Protein AF-A0A1V5THH9-F1 (afdb_monomer)

Solvent-accessible surface area (backbone atoms only — not comparable to full-atom values): 13403 Å² total; per-residue (Å²): 140,76,68,64,67,60,57,58,56,58,60,64,71,72,70,73,76,64,81,75,71,76,66,79,72,77,60,65,69,78,85,63,91,75,69,66,76,71,70,52,74,81,50,83,59,99,52,67,41,84,41,73,49,80,45,46,73,56,72,86,56,49,74,47,75,45,62,95,91,46,56,23,27,35,37,41,50,44,78,86,58,65,72,35,53,36,36,41,37,40,39,36,40,67,79,83,48,79,42,38,35,34,35,41,59,68,68,56,98,51,28,38,71,41,73,76,37,51,60,91,48,56,62,49,76,49,42,29,34,38,70,64,60,100,83,67,81,70,96,66,58,69,66,38,76,20,49,55,48,65,60,50,74,48,62,77,51,50,26,29,42,37,32,48,60,73,80,67,64,88,42,50,47,38,37,35,37,44,37,30,35,92,86,52,71,47,40,35,42,36,43,37,67,76,56,62,55,47,72,44,80,79,52,10,61,64,51,78,46,77,46,36,29,41,42,66,53,81,84,55,66,75,72,78,74,117

Sequence (226 aa):
MKNLLLVLSVLFLFGLTSCSDVMDNSLPTSPVLEKNGMDDIYNPTSFPYPYLFNFNKIEDFKFLKLNIDVNATEFHLPSISQKYLHYYVVVNYINDKPASLYFVDKVDNGSFIIHGLNSSEVGDVNIYGCASRNDIASPFTNNTIMNEISSVWKSDEENLIVEYTGTRPSSLKYVFAEIETKGNSQFVFLQKPIAQSFSIPGYGKGAVGLKLFGFHTLYDIVDAAK

Structure (mmCIF, N/CA/C/O backbone):
data_AF-A0A1V5THH9-F1
#
_entry.id   AF-A0A1V5THH9-F1
#
loop_
_atom_site.group_PDB
_atom_site.id
_atom_site.type_symbol
_atom_site.label_atom_id
_atom_site.label_alt_id
_atom_site.label_comp_id
_atom_site.label_asym_id
_atom_site.label_entity_id
_atom_site.label_seq_id
_atom_site.pdbx_PDB_ins_code
_atom_site.Cartn_x
_atom_site.Cartn_y
_atom_site.Cartn_z
_atom_site.occupancy
_atom_site.B_iso_or_equiv
_atom_site.auth_seq_id
_atom_site.auth_comp_id
_atom_site.auth_asym_id
_atom_site.auth_atom_id
_atom_site.pdbx_PDB_model_num
ATOM 1 N N . MET A 1 1 ? -32.995 57.012 -17.306 1.00 53.19 1 MET A N 1
ATOM 2 C CA . MET A 1 1 ? -32.442 55.710 -16.861 1.00 53.19 1 MET A CA 1
ATOM 3 C C . MET A 1 1 ? -32.893 54.562 -17.781 1.00 53.19 1 MET A C 1
ATOM 5 O O . MET A 1 1 ? -33.468 53.595 -17.311 1.00 53.19 1 MET A O 1
ATOM 9 N N . LYS A 1 2 ? -32.664 54.654 -19.102 1.00 47.41 2 LYS A N 1
ATOM 10 C CA . LYS A 1 2 ? -32.964 53.565 -20.062 1.00 47.41 2 LYS A CA 1
ATOM 11 C C . LYS A 1 2 ? -31.720 53.015 -20.772 1.00 47.41 2 LYS A C 1
ATOM 13 O O . LYS A 1 2 ? -31.761 51.911 -21.287 1.00 47.41 2 LYS A O 1
ATOM 18 N N . ASN A 1 3 ? -30.594 53.729 -20.695 1.00 50.59 3 ASN A N 1
ATOM 19 C CA . ASN A 1 3 ? -29.366 53.364 -21.406 1.00 50.59 3 ASN A CA 1
ATOM 20 C C . ASN A 1 3 ? -28.314 52.685 -20.512 1.00 50.59 3 ASN A C 1
ATOM 22 O O . ASN A 1 3 ? -27.277 52.276 -21.011 1.00 50.59 3 ASN A O 1
ATOM 26 N N . LEU A 1 4 ? -28.572 52.527 -19.205 1.00 51.62 4 LEU A N 1
ATOM 27 C CA . LEU A 1 4 ? -27.632 51.865 -18.288 1.00 51.62 4 LEU A CA 1
ATOM 28 C C . LEU A 1 4 ? -27.706 50.327 -18.393 1.00 51.62 4 LEU A C 1
ATOM 30 O O . LEU A 1 4 ? -26.692 49.648 -18.293 1.00 51.62 4 LEU A O 1
ATOM 34 N N . LEU A 1 5 ? -28.895 49.780 -18.677 1.00 52.06 5 LEU A N 1
ATOM 35 C CA . LEU A 1 5 ? -29.118 48.335 -18.853 1.00 52.06 5 LEU A CA 1
ATOM 36 C C . LEU A 1 5 ? -28.493 47.776 -20.144 1.00 52.06 5 LEU A C 1
ATOM 38 O O . LEU A 1 5 ? -28.164 46.593 -20.215 1.00 52.06 5 LEU A O 1
ATOM 42 N N . LEU A 1 6 ? -28.284 48.628 -21.150 1.00 53.50 6 LEU A N 1
ATOM 43 C CA . LEU A 1 6 ? -27.698 48.233 -22.434 1.00 53.50 6 LEU A CA 1
ATOM 44 C C . LEU A 1 6 ? -26.163 48.149 -22.363 1.00 53.50 6 LEU A C 1
ATOM 46 O O . LEU A 1 6 ? -25.553 47.314 -23.019 1.00 53.50 6 LEU A O 1
ATOM 50 N N . VAL A 1 7 ? -25.530 48.943 -21.494 1.00 54.31 7 VAL A N 1
ATOM 51 C CA . VAL A 1 7 ? -24.075 48.874 -21.271 1.00 54.31 7 VAL A CA 1
ATOM 52 C C . VAL A 1 7 ? -23.698 47.649 -20.428 1.00 54.31 7 VAL A C 1
ATOM 54 O O . VAL A 1 7 ? -22.672 47.025 -20.685 1.00 54.31 7 VAL A O 1
ATOM 57 N N . LEU A 1 8 ? -24.556 47.228 -19.488 1.00 49.03 8 LEU A N 1
ATOM 58 C CA . LEU A 1 8 ? -24.309 46.018 -18.691 1.00 49.03 8 LEU A CA 1
ATOM 59 C C . LEU A 1 8 ? -24.456 44.715 -19.499 1.00 49.03 8 LEU A C 1
ATOM 61 O O . LEU A 1 8 ? -23.807 43.722 -19.183 1.00 49.03 8 LEU A O 1
ATOM 65 N N . SER A 1 9 ? -25.286 44.713 -20.548 1.00 51.84 9 SER A N 1
ATOM 66 C CA . SER A 1 9 ? -25.518 43.528 -21.387 1.00 51.84 9 SER A CA 1
ATOM 67 C C . SER A 1 9 ? -24.396 43.282 -22.398 1.00 51.84 9 SER A C 1
ATOM 69 O O . SER A 1 9 ? -24.119 42.129 -22.710 1.00 51.84 9 SER A O 1
ATOM 71 N N . VAL A 1 10 ? -23.679 44.321 -22.840 1.00 51.72 10 VAL A N 1
ATOM 72 C CA . VAL A 1 10 ? -22.503 44.152 -23.717 1.00 51.72 10 VAL A CA 1
ATOM 73 C C . VAL A 1 10 ? -21.270 43.685 -22.930 1.00 51.72 10 VAL A C 1
ATOM 75 O O . VAL A 1 10 ? -20.479 42.901 -23.448 1.00 51.72 10 VAL A O 1
ATOM 78 N N . LEU A 1 11 ? -21.134 44.062 -21.652 1.00 45.28 11 LEU A N 1
ATOM 79 C CA . LEU A 1 11 ? -20.042 43.584 -20.789 1.00 45.28 11 LEU A CA 1
ATOM 80 C C . LEU A 1 11 ? -20.181 42.110 -20.368 1.00 45.28 11 LEU A C 1
ATOM 82 O O . LEU A 1 11 ? -19.176 41.474 -20.063 1.00 45.28 11 LEU A O 1
ATOM 86 N N . PHE A 1 12 ? -21.389 41.540 -20.416 1.00 47.09 12 PHE A N 1
ATOM 87 C CA . PHE A 1 12 ? -21.611 40.113 -20.144 1.00 47.09 12 PHE A CA 1
ATOM 88 C C . PHE A 1 12 ? -21.286 39.197 -21.336 1.00 47.09 12 PHE A C 1
ATOM 90 O O . PHE A 1 12 ? -21.118 37.994 -21.153 1.00 47.09 12 PHE A O 1
ATOM 97 N N . LEU A 1 13 ? -21.156 39.748 -22.549 1.00 45.94 13 LEU A N 1
ATOM 98 C CA . LEU A 1 13 ? -20.901 38.976 -23.773 1.00 45.94 13 LEU A CA 1
ATOM 99 C C . LEU A 1 13 ? -19.410 38.780 -24.098 1.00 45.94 13 LEU A C 1
ATOM 101 O O . LEU A 1 13 ? -19.091 37.976 -24.968 1.00 45.94 13 LEU A O 1
ATOM 105 N N . PHE A 1 14 ? -18.499 39.432 -23.368 1.00 47.41 14 PHE A N 1
ATOM 106 C CA . PHE A 1 14 ? -17.044 39.279 -23.543 1.00 47.41 14 PHE A CA 1
ATOM 107 C C . PHE A 1 14 ? -16.334 38.588 -22.364 1.00 47.41 14 PHE A C 1
ATOM 109 O O . PHE A 1 14 ? -15.112 38.489 -22.357 1.00 47.41 14 PHE A O 1
ATOM 116 N N . GLY A 1 15 ? -17.079 38.071 -21.379 1.00 42.19 15 GLY A N 1
ATOM 117 C CA . GLY A 1 15 ? -16.522 37.340 -20.230 1.00 42.19 15 GLY A CA 1
ATOM 118 C C . GLY A 1 15 ? -16.436 35.817 -20.394 1.00 42.19 15 GLY A C 1
ATOM 119 O O . GLY A 1 15 ? -15.962 35.144 -19.486 1.00 42.19 15 GLY A O 1
ATOM 120 N N . LEU A 1 16 ? -16.904 35.257 -21.517 1.00 44.94 16 LEU A N 1
ATOM 121 C CA . LEU A 1 16 ? -16.970 33.804 -21.745 1.00 44.94 16 LEU A CA 1
ATOM 122 C C . LEU A 1 16 ? -16.067 33.310 -22.882 1.00 44.94 16 LEU A C 1
ATOM 124 O O . LEU A 1 16 ? -16.274 32.219 -23.401 1.00 44.94 16 LEU A O 1
ATOM 128 N N . THR A 1 17 ? -15.005 34.041 -23.219 1.00 44.12 17 THR A N 1
ATOM 129 C CA . THR A 1 17 ? -13.803 33.379 -23.742 1.00 44.12 17 THR A CA 1
ATOM 130 C C . THR A 1 17 ? -12.988 32.912 -22.542 1.00 44.12 17 THR A C 1
ATOM 132 O O . THR A 1 17 ? -11.912 33.430 -22.249 1.00 44.12 17 THR A O 1
ATOM 135 N N . SER A 1 18 ? -13.531 31.935 -21.808 1.00 32.62 18 SER A N 1
ATOM 136 C CA . SER A 1 18 ? -12.648 30.992 -21.141 1.00 32.62 18 SER A CA 1
ATOM 137 C C . SER A 1 18 ? -11.800 30.427 -22.270 1.00 32.62 18 SER A C 1
ATOM 139 O O . SER A 1 18 ? -12.325 29.821 -23.207 1.00 32.62 18 SER A O 1
ATOM 141 N N . CYS A 1 19 ? -10.498 30.699 -22.215 1.00 40.88 19 CYS A N 1
ATOM 142 C CA . CYS A 1 19 ? -9.528 29.758 -22.723 1.00 40.88 19 CYS A CA 1
ATOM 143 C C . CYS A 1 19 ? -9.904 28.431 -22.067 1.00 40.88 19 CYS A C 1
ATOM 145 O O . CYS A 1 19 ? -9.514 28.145 -20.937 1.00 40.88 19 CYS A O 1
ATOM 147 N N . SER A 1 20 ? -10.744 27.658 -22.755 1.00 32.56 20 SER A N 1
ATOM 148 C CA . SER A 1 20 ? -10.659 26.218 -22.730 1.00 32.56 20 SER A CA 1
ATOM 149 C C . SER A 1 20 ? -9.259 25.943 -23.248 1.00 32.56 20 SER A C 1
ATOM 151 O O . SER A 1 20 ? -9.062 25.646 -24.425 1.00 32.56 20 SER A O 1
ATOM 153 N N . ASP A 1 21 ? -8.284 26.094 -22.354 1.00 31.91 21 ASP A N 1
ATOM 154 C CA . ASP A 1 21 ? -7.213 25.139 -22.264 1.00 31.91 21 ASP A CA 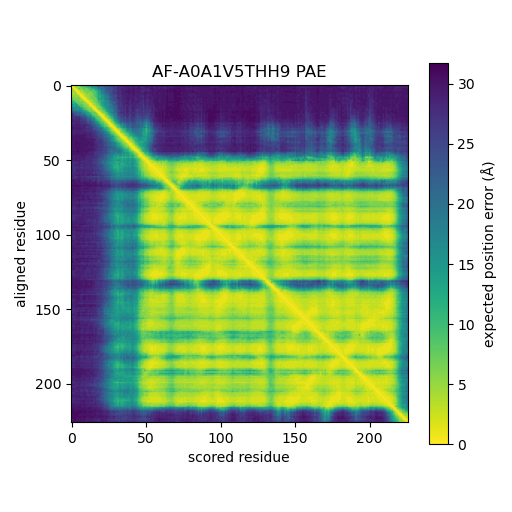1
ATOM 155 C C . ASP A 1 21 ? -7.924 23.789 -22.285 1.00 31.91 21 ASP A C 1
ATOM 157 O O . ASP A 1 21 ? -8.393 23.261 -21.276 1.00 31.91 21 ASP A O 1
ATOM 161 N N . VAL A 1 22 ? -8.030 23.244 -23.493 1.00 34.53 22 VAL A N 1
ATOM 162 C CA . VAL A 1 22 ? -7.927 21.815 -23.711 1.00 34.53 22 VAL A CA 1
ATOM 163 C C . VAL A 1 22 ? -6.502 21.486 -23.264 1.00 34.53 22 VAL A C 1
ATOM 165 O O . VAL A 1 22 ? -5.608 21.243 -24.065 1.00 34.53 22 VAL A O 1
ATOM 168 N N . MET A 1 23 ? -6.276 21.583 -21.949 1.00 27.56 23 MET A N 1
ATOM 169 C CA . MET A 1 23 ? -5.338 20.731 -21.265 1.00 27.56 23 MET A CA 1
ATOM 170 C C . MET A 1 23 ? -5.842 19.359 -21.634 1.00 27.56 23 MET A C 1
ATOM 172 O O . MET A 1 23 ? -6.956 18.963 -21.277 1.00 27.56 23 MET A O 1
ATOM 176 N N . ASP A 1 24 ? -5.048 18.740 -22.486 1.00 30.91 24 ASP A N 1
ATOM 177 C CA . ASP A 1 24 ? -5.063 17.347 -22.840 1.00 30.91 24 ASP A CA 1
ATOM 178 C C . ASP A 1 24 ? -4.994 16.566 -21.523 1.00 30.91 24 ASP A C 1
ATOM 180 O O . ASP A 1 24 ? -3.945 16.114 -21.069 1.00 30.91 24 ASP A O 1
ATOM 184 N N . ASN A 1 25 ? -6.135 16.492 -20.834 1.00 28.45 25 ASN A N 1
ATOM 185 C CA . ASN A 1 25 ? -6.365 15.634 -19.697 1.00 28.45 25 ASN A CA 1
ATOM 186 C C . ASN A 1 25 ? -6.458 14.230 -20.282 1.00 28.45 25 ASN A C 1
ATOM 188 O O . ASN A 1 25 ? -7.504 13.584 -20.254 1.00 28.45 25 ASN A O 1
ATOM 192 N N . SER A 1 26 ? -5.311 13.726 -20.724 1.00 34.16 26 SER A N 1
ATOM 193 C CA . SER A 1 26 ? -4.967 12.316 -20.633 1.00 34.16 26 SER A CA 1
ATOM 194 C C . SER A 1 26 ? -4.825 11.931 -19.151 1.00 34.16 26 SER A C 1
ATOM 196 O O . SER A 1 26 ? -3.867 11.303 -18.716 1.00 34.16 26 SER A O 1
ATOM 198 N N . LEU A 1 27 ? -5.823 12.302 -18.339 1.00 32.56 27 LEU A N 1
ATOM 199 C CA . LEU A 1 27 ? -6.135 11.562 -17.135 1.00 32.56 27 LEU A CA 1
ATOM 200 C C . LEU A 1 27 ? -6.440 10.142 -17.614 1.00 32.56 27 LEU A C 1
ATOM 202 O O . LEU A 1 27 ? -7.235 10.002 -18.551 1.00 32.56 27 LEU A O 1
ATOM 206 N N . PRO A 1 28 ? -5.816 9.104 -17.031 1.00 41.22 28 PRO A N 1
ATOM 207 C CA . PRO A 1 28 ? -6.019 7.742 -17.482 1.00 41.22 28 PRO A CA 1
ATOM 208 C C . PRO A 1 28 ? -7.517 7.463 -17.479 1.00 41.22 28 PRO A C 1
ATOM 210 O O . PRO 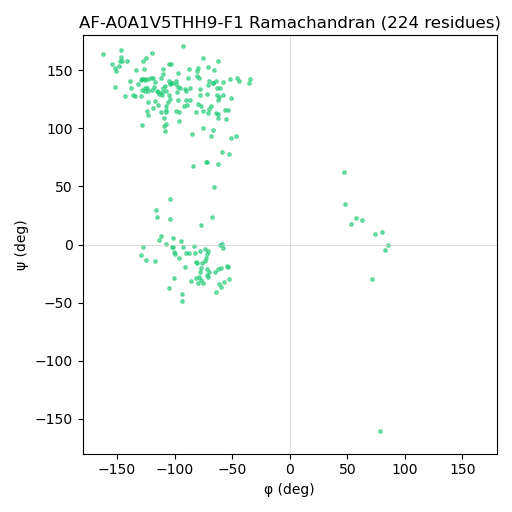A 1 28 ? -8.181 7.527 -16.439 1.00 41.22 28 PRO A O 1
ATOM 213 N N . THR A 1 29 ? -8.051 7.222 -18.674 1.00 37.25 29 THR A N 1
ATOM 214 C CA . THR A 1 29 ? -9.415 6.753 -18.885 1.00 37.25 29 THR A CA 1
ATOM 215 C C . THR A 1 29 ? -9.696 5.612 -17.915 1.00 37.25 29 THR A C 1
ATOM 217 O O . THR A 1 29 ? -8.800 4.823 -17.615 1.00 37.25 29 THR A O 1
ATOM 220 N N . SER A 1 30 ? -10.927 5.562 -17.406 1.00 34.34 30 SER A N 1
ATOM 221 C CA . SER A 1 30 ? -11.416 4.570 -16.444 1.00 34.34 30 SER A CA 1
ATOM 222 C C . SER A 1 30 ? -10.818 3.171 -16.665 1.00 34.34 30 SER A C 1
ATOM 224 O O . SER A 1 30 ? -10.683 2.749 -17.815 1.00 34.34 30 SER A O 1
ATOM 226 N N . PRO A 1 31 ? -10.460 2.445 -15.590 1.00 38.81 31 PRO A N 1
ATOM 227 C CA . PRO A 1 31 ? -9.693 1.218 -15.707 1.00 38.81 31 PRO A CA 1
ATOM 228 C C . PRO A 1 31 ? -10.500 0.176 -16.471 1.00 38.81 31 PRO A C 1
ATOM 230 O O . PRO A 1 31 ? -11.499 -0.339 -15.9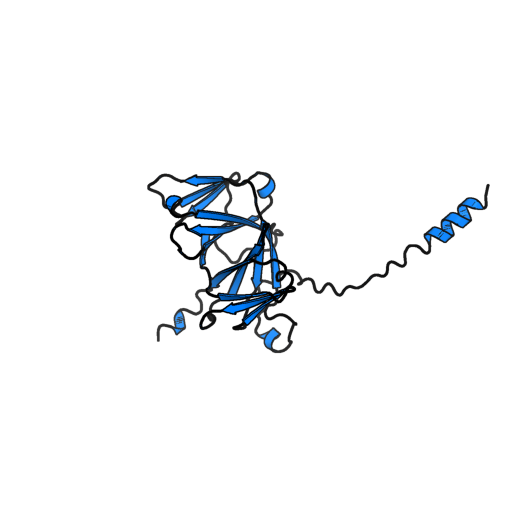76 1.00 38.81 31 PRO A O 1
ATOM 233 N N . VAL A 1 32 ? -10.034 -0.176 -17.665 1.00 38.75 32 VAL A N 1
ATOM 234 C CA . VAL A 1 32 ? -10.424 -1.430 -18.301 1.00 38.75 32 VAL A CA 1
ATOM 235 C C . VAL A 1 32 ? -9.468 -2.479 -17.739 1.00 38.75 32 VAL A C 1
ATOM 237 O O . VAL A 1 32 ? -8.336 -2.629 -18.204 1.00 38.75 32 VAL A O 1
ATOM 240 N N . LEU A 1 33 ? -9.904 -3.175 -16.683 1.00 40.75 33 LEU A N 1
ATOM 241 C CA . LEU A 1 33 ? -9.131 -4.228 -16.002 1.00 40.75 33 LEU A CA 1
ATOM 242 C C . LEU A 1 33 ? -8.633 -5.326 -16.967 1.00 40.75 33 LEU A C 1
ATOM 244 O O . LEU A 1 33 ? -7.663 -6.018 -16.657 1.00 40.75 33 LEU A O 1
ATOM 248 N N . GLU A 1 34 ? -9.249 -5.429 -18.148 1.00 38.97 34 GLU A N 1
ATOM 249 C CA . GLU A 1 34 ? -8.996 -6.439 -19.176 1.00 38.97 34 GLU A CA 1
ATOM 250 C C . GLU A 1 34 ? -8.140 -5.977 -20.368 1.00 38.97 34 GLU A C 1
ATOM 252 O O . GLU A 1 34 ? -7.972 -6.754 -21.309 1.00 38.97 34 GLU A O 1
ATOM 257 N N . LYS A 1 35 ? -7.571 -4.757 -20.389 1.00 37.06 35 LYS A N 1
ATOM 258 C CA . LYS A 1 35 ? -6.746 -4.359 -21.546 1.00 37.06 35 LYS A CA 1
ATOM 259 C C . LYS A 1 35 ? -5.523 -5.283 -21.658 1.00 37.06 35 LYS A C 1
ATOM 261 O O . LYS A 1 35 ? -4.627 -5.287 -20.809 1.00 37.06 35 LYS A O 1
ATOM 266 N N . ASN A 1 36 ? -5.504 -6.096 -22.713 1.00 37.66 36 ASN A N 1
ATOM 267 C CA . ASN A 1 36 ? -4.422 -7.021 -23.016 1.00 37.66 36 ASN A CA 1
ATOM 268 C C . ASN A 1 36 ? -3.171 -6.205 -23.371 1.00 37.66 36 ASN A C 1
ATOM 270 O O . ASN A 1 36 ? -3.013 -5.737 -24.492 1.00 37.66 36 ASN A O 1
ATOM 274 N N . GLY A 1 37 ? -2.262 -6.020 -22.410 1.00 40.66 37 GLY A N 1
ATOM 275 C CA . GLY A 1 37 ? -1.021 -5.253 -22.605 1.00 40.66 37 GLY A CA 1
ATOM 276 C C . GLY A 1 37 ? 0.003 -5.886 -23.564 1.00 40.66 37 GLY A C 1
ATOM 277 O O . GLY A 1 37 ? 1.191 -5.652 -23.387 1.00 40.66 37 GLY A O 1
ATOM 278 N N . MET A 1 38 ? -0.420 -6.755 -24.488 1.00 39.69 38 MET A N 1
ATOM 279 C CA . MET A 1 38 ? 0.383 -7.186 -25.639 1.00 39.69 38 MET A CA 1
ATOM 280 C C . MET A 1 38 ? 0.230 -6.210 -26.814 1.00 39.69 38 MET A C 1
ATOM 282 O O . MET A 1 38 ? 1.201 -5.986 -27.530 1.00 39.69 38 MET A O 1
ATOM 286 N N . ASP A 1 39 ? -0.938 -5.576 -26.965 1.00 40.03 39 ASP A N 1
ATOM 287 C CA . ASP A 1 39 ? -1.208 -4.680 -28.097 1.00 40.03 39 ASP A CA 1
ATOM 288 C C . ASP A 1 39 ? -0.562 -3.289 -27.926 1.00 40.03 39 ASP A C 1
ATOM 290 O O . ASP A 1 39 ? -0.229 -2.635 -28.911 1.00 40.03 39 ASP A O 1
ATOM 294 N N . ASP A 1 40 ? -0.285 -2.862 -26.686 1.00 41.28 40 ASP A N 1
ATOM 295 C CA . ASP A 1 40 ? 0.401 -1.589 -26.385 1.00 41.28 40 ASP A CA 1
ATOM 296 C C . ASP A 1 40 ? 1.941 -1.681 -26.472 1.00 41.28 40 ASP A C 1
ATOM 298 O O . ASP A 1 40 ? 2.626 -0.675 -26.314 1.00 41.28 40 ASP A O 1
ATOM 302 N N . ILE A 1 41 ? 2.525 -2.851 -26.773 1.00 43.06 41 ILE A N 1
ATOM 303 C CA . ILE A 1 41 ? 3.982 -2.964 -27.011 1.00 43.06 41 ILE A CA 1
ATOM 304 C C . ILE A 1 41 ? 4.389 -2.171 -28.272 1.00 43.06 41 ILE A C 1
ATOM 306 O O . ILE A 1 41 ? 5.532 -1.735 -28.395 1.00 43.06 41 ILE A O 1
ATOM 310 N N . TYR A 1 42 ? 3.445 -1.948 -29.195 1.00 38.44 42 TYR A N 1
ATOM 311 C CA . TYR A 1 42 ? 3.688 -1.309 -30.491 1.00 38.44 42 TYR A CA 1
ATOM 312 C C . TYR A 1 42 ? 3.303 0.174 -30.561 1.00 38.44 42 TYR A C 1
ATOM 314 O O . TYR A 1 42 ? 3.617 0.823 -31.557 1.00 38.44 42 TYR A O 1
ATOM 322 N N . ASN A 1 43 ? 2.679 0.726 -29.516 1.00 38.72 43 ASN A N 1
ATOM 323 C CA . ASN A 1 43 ? 2.409 2.157 -29.394 1.00 38.72 43 ASN A CA 1
ATOM 324 C C . ASN A 1 43 ? 2.925 2.627 -28.031 1.00 38.72 43 ASN A C 1
ATOM 326 O O . ASN A 1 43 ? 2.271 2.360 -27.025 1.00 38.72 43 ASN A O 1
ATOM 330 N N . PRO A 1 44 ? 4.082 3.310 -27.960 1.00 35.78 44 PRO A N 1
ATOM 331 C CA . PRO A 1 44 ? 4.607 3.795 -26.698 1.00 35.78 44 PRO A CA 1
ATOM 332 C C . PRO A 1 44 ? 3.689 4.905 -26.183 1.00 35.78 44 PRO A C 1
ATOM 334 O O . PRO A 1 44 ? 3.847 6.077 -26.521 1.00 35.78 44 PRO A O 1
ATOM 337 N N . THR A 1 45 ? 2.720 4.556 -25.340 1.00 41.97 45 THR A N 1
ATOM 338 C CA . THR A 1 45 ? 2.261 5.507 -24.333 1.00 41.97 45 THR A CA 1
ATOM 339 C C . THR A 1 45 ? 3.478 5.875 -23.490 1.00 41.97 45 THR A C 1
ATOM 341 O O . THR A 1 45 ? 4.304 5.018 -23.180 1.00 41.97 45 THR A O 1
ATOM 344 N N . SER A 1 46 ? 3.613 7.144 -23.122 1.00 47.53 46 SER A N 1
ATOM 345 C CA . SER A 1 46 ? 4.753 7.713 -22.384 1.00 47.53 46 SER A CA 1
ATOM 346 C C . SER A 1 46 ? 5.044 7.060 -21.021 1.00 47.53 46 SER A C 1
ATOM 348 O O . SER A 1 46 ? 6.034 7.409 -20.381 1.00 47.53 46 SER A O 1
ATOM 350 N N . PHE A 1 47 ? 4.231 6.091 -20.585 1.00 48.81 47 PHE A N 1
ATOM 351 C CA . PHE A 1 47 ? 4.356 5.390 -19.313 1.00 48.81 47 PHE A CA 1
ATOM 352 C C . PHE A 1 47 ? 4.330 3.859 -19.501 1.00 48.81 47 PHE A C 1
ATOM 354 O O . PHE A 1 47 ? 3.550 3.351 -20.308 1.00 48.81 47 PHE A O 1
ATOM 361 N N . PRO A 1 48 ? 5.145 3.099 -18.742 1.00 54.72 48 PRO A N 1
ATOM 362 C CA . PRO A 1 48 ? 5.305 1.641 -18.874 1.00 54.72 48 PRO A CA 1
AT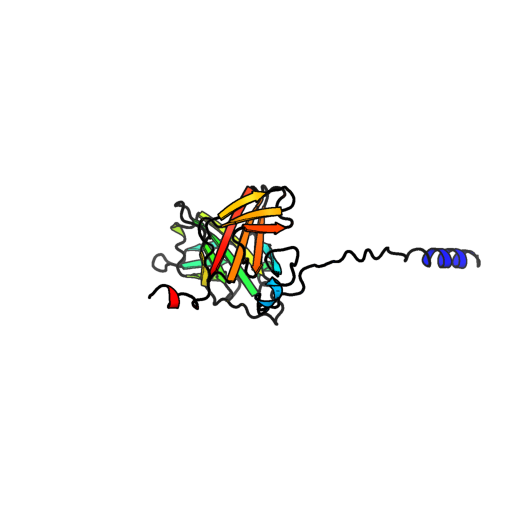OM 363 C C . PRO A 1 48 ? 4.150 0.810 -18.268 1.00 54.72 48 PRO A C 1
ATOM 365 O O . PRO A 1 48 ? 4.312 -0.389 -18.020 1.00 54.72 48 PRO A O 1
ATOM 368 N N . TYR A 1 49 ? 3.003 1.439 -18.002 1.00 61.72 49 TYR A N 1
ATOM 369 C CA . TYR A 1 49 ? 1.756 0.819 -17.552 1.00 61.72 49 TYR A CA 1
ATOM 370 C C . TYR A 1 49 ? 0.548 1.651 -18.023 1.00 61.72 49 TYR A C 1
ATOM 372 O O . TYR A 1 49 ? 0.648 2.875 -18.119 1.00 61.72 49 TYR A O 1
ATOM 380 N N . PRO A 1 50 ? -0.611 1.019 -18.284 1.00 57.25 50 PRO A N 1
ATOM 381 C CA . PRO A 1 50 ? -1.773 1.689 -18.864 1.00 57.25 50 PRO A CA 1
ATOM 382 C C . PRO A 1 50 ? -2.634 2.475 -17.863 1.00 57.25 50 PRO A C 1
ATOM 384 O O . PRO A 1 50 ? -3.481 3.254 -18.294 1.00 57.25 50 PRO A O 1
ATOM 387 N N . TYR A 1 51 ? -2.479 2.271 -16.546 1.00 68.19 51 TYR A N 1
ATOM 388 C CA . TYR A 1 51 ? -3.381 2.872 -15.559 1.00 68.19 51 TYR A CA 1
ATOM 389 C C . TYR A 1 51 ? -2.728 3.118 -14.192 1.00 68.19 51 TYR A C 1
ATOM 391 O O . TYR A 1 51 ? -2.056 2.232 -13.654 1.00 68.19 51 TYR A O 1
ATOM 399 N N . LEU A 1 52 ? -2.990 4.309 -13.636 1.00 68.62 52 LEU A N 1
ATOM 400 C CA . LEU A 1 52 ? -2.612 4.747 -12.291 1.00 68.62 52 LEU A CA 1
ATOM 401 C C . LEU A 1 52 ? -3.854 5.237 -11.541 1.00 68.62 52 LEU A C 1
ATOM 403 O O . LEU A 1 52 ? -4.621 6.041 -12.073 1.00 68.62 52 LEU A O 1
ATOM 407 N N . PHE A 1 53 ? -4.040 4.785 -10.301 1.00 80.69 53 PHE A N 1
ATOM 408 C CA . PHE A 1 53 ? -5.182 5.186 -9.472 1.00 80.69 53 PHE A CA 1
ATOM 409 C C . PHE A 1 53 ? -4.795 5.453 -8.028 1.00 80.69 53 PHE A C 1
ATOM 411 O O . PHE A 1 53 ? -4.003 4.713 -7.459 1.00 80.69 53 PHE A O 1
ATOM 418 N N . ASN A 1 54 ? -5.395 6.489 -7.441 1.00 84.81 54 ASN A N 1
ATOM 419 C CA . ASN A 1 54 ? -5.163 6.912 -6.065 1.00 84.81 54 ASN A CA 1
ATOM 420 C C . ASN A 1 54 ? -6.253 6.396 -5.134 1.00 84.81 54 ASN A C 1
ATOM 422 O O . ASN A 1 54 ? -7.442 6.509 -5.437 1.00 84.81 54 ASN A O 1
ATOM 426 N N . PHE A 1 55 ? -5.842 5.932 -3.960 1.00 89.62 55 PHE A N 1
ATOM 427 C CA . PHE A 1 55 ? -6.755 5.565 -2.885 1.00 89.62 55 PHE A CA 1
ATOM 428 C C . PHE A 1 55 ? -6.785 6.639 -1.801 1.00 89.62 55 PHE A C 1
ATOM 430 O O . PHE A 1 55 ? -5.822 7.381 -1.599 1.00 89.62 55 PHE A O 1
ATOM 437 N N . ASN A 1 56 ? -7.892 6.695 -1.064 1.00 90.69 56 ASN A N 1
ATOM 438 C CA . ASN A 1 56 ? -8.022 7.619 0.055 1.00 90.69 56 ASN A CA 1
ATOM 439 C C . ASN A 1 56 ? -7.537 6.948 1.333 1.00 90.69 56 ASN A C 1
ATOM 441 O O . ASN A 1 56 ? -8.071 5.906 1.716 1.00 90.69 56 ASN A O 1
ATOM 445 N N . LYS A 1 57 ? -6.576 7.566 2.020 1.00 93.88 57 LYS A N 1
ATOM 446 C CA . LYS A 1 57 ? -6.165 7.121 3.352 1.00 93.88 57 LYS A CA 1
ATOM 447 C C . LYS A 1 57 ? -7.316 7.276 4.349 1.00 93.88 57 LYS A C 1
ATOM 449 O O . LYS A 1 57 ? -8.096 8.230 4.278 1.00 93.88 57 LYS A O 1
ATOM 454 N N . ILE A 1 58 ? -7.441 6.301 5.239 1.00 94.06 58 ILE A N 1
ATOM 455 C CA . ILE A 1 58 ? -8.420 6.266 6.317 1.00 94.06 58 ILE A CA 1
ATOM 456 C C . ILE A 1 58 ? -7.678 6.508 7.623 1.00 94.06 58 ILE A C 1
ATOM 458 O O . ILE A 1 58 ? -6.855 5.695 8.033 1.00 94.06 58 ILE A O 1
ATOM 462 N N . GLU A 1 59 ? -8.010 7.618 8.269 1.00 93.12 59 GLU A N 1
ATOM 463 C CA . GLU A 1 59 ? -7.491 7.985 9.585 1.00 93.12 59 GLU A CA 1
ATOM 464 C C . GLU A 1 59 ? -8.429 7.497 10.701 1.00 93.12 59 GLU A C 1
ATOM 466 O O . GLU A 1 59 ? -9.547 7.045 10.436 1.00 93.12 59 GLU A O 1
ATOM 471 N N . ASP A 1 60 ? -7.976 7.594 11.954 1.00 92.00 60 ASP A N 1
ATOM 472 C CA . ASP A 1 60 ? -8.766 7.348 13.174 1.00 92.00 60 ASP A CA 1
ATOM 473 C C . ASP A 1 60 ? -9.407 5.949 13.294 1.00 92.00 60 ASP A C 1
ATOM 475 O O . ASP A 1 60 ? -10.378 5.751 14.034 1.00 92.00 60 ASP A O 1
ATOM 479 N N . PHE A 1 61 ? -8.871 4.950 12.590 1.00 93.00 61 PHE A N 1
ATOM 480 C CA . PHE A 1 61 ? -9.260 3.558 12.794 1.00 93.00 61 PHE A CA 1
ATOM 481 C C . PHE A 1 61 ? -8.649 3.002 14.087 1.00 93.00 61 PHE A C 1
ATOM 483 O O . PHE A 1 61 ? -7.672 3.517 14.635 1.00 93.00 61 PHE A O 1
ATOM 490 N N . LYS A 1 62 ? -9.229 1.912 14.583 1.00 92.19 62 LYS A N 1
ATOM 491 C CA . LYS A 1 62 ? -8.698 1.156 15.722 1.00 92.19 62 LYS A CA 1
ATOM 492 C C . LYS A 1 62 ? -8.572 -0.296 15.322 1.00 92.19 62 LYS A C 1
ATOM 494 O O . LYS A 1 62 ? -9.370 -0.774 14.524 1.00 92.19 62 LYS A O 1
ATOM 499 N N . PHE A 1 63 ? -7.630 -1.015 15.906 1.00 88.38 63 PHE A N 1
ATOM 500 C CA . PHE A 1 63 ? -7.594 -2.461 15.772 1.00 88.38 63 PHE A CA 1
ATOM 501 C C . PHE A 1 63 ? -7.491 -3.118 17.137 1.00 88.38 63 PHE A C 1
ATOM 503 O O . PHE A 1 63 ? -6.852 -2.596 18.054 1.00 88.38 63 PHE A O 1
ATOM 510 N N . LEU A 1 64 ? -8.187 -4.237 17.278 1.00 80.81 64 LEU A N 1
ATOM 511 C CA . LEU A 1 64 ? -8.255 -5.023 18.495 1.00 80.81 64 LEU A CA 1
ATOM 512 C C . LEU A 1 64 ? -7.740 -6.427 18.208 1.00 80.81 64 LEU A C 1
ATOM 514 O O . LEU A 1 64 ? -7.966 -7.015 17.146 1.00 80.81 64 LEU A O 1
ATOM 518 N N . LYS A 1 65 ? -7.048 -6.976 19.202 1.00 68.31 65 LYS A N 1
ATOM 519 C CA . LYS A 1 65 ? -6.645 -8.373 19.199 1.00 68.31 65 LYS A CA 1
ATOM 520 C C . LYS A 1 65 ? -7.896 -9.240 19.346 1.00 68.31 65 LYS A C 1
ATOM 522 O O . LYS A 1 65 ? -8.575 -9.161 20.370 1.00 68.31 65 LYS A O 1
ATOM 527 N N . LEU A 1 66 ? -8.173 -10.083 18.351 1.00 63.72 66 LEU A N 1
ATOM 528 C CA . LEU A 1 66 ? -9.095 -11.199 18.541 1.00 63.72 66 LEU A CA 1
ATOM 529 C C . LEU A 1 66 ? -8.414 -12.236 19.443 1.00 63.72 66 LEU A C 1
ATOM 531 O O . LEU A 1 66 ? -7.190 -12.268 19.529 1.00 63.72 66 LEU A O 1
ATOM 535 N N . ASN A 1 67 ? -9.214 -13.011 20.177 1.00 59.47 67 ASN A N 1
ATOM 536 C CA . ASN A 1 67 ? -8.791 -13.946 21.228 1.00 59.47 67 ASN A CA 1
ATOM 537 C C . ASN A 1 67 ? -7.432 -14.635 20.949 1.00 59.47 67 ASN A C 1
ATOM 539 O O . ASN A 1 67 ? -7.161 -14.984 19.808 1.00 59.47 67 ASN A O 1
ATOM 543 N N . ILE A 1 68 ? -6.593 -14.861 21.972 1.00 57.97 68 ILE A N 1
ATOM 544 C CA . ILE A 1 68 ? -5.173 -15.279 21.828 1.00 57.97 68 ILE A CA 1
ATOM 545 C C . ILE A 1 68 ? -4.991 -16.525 20.939 1.00 57.97 68 ILE A C 1
ATOM 547 O O . ILE A 1 68 ? -3.972 -16.641 20.262 1.00 57.97 68 ILE A O 1
ATOM 551 N N . ASP A 1 69 ? -5.989 -17.405 20.904 1.00 62.78 69 ASP A N 1
ATOM 552 C CA . ASP A 1 69 ? -5.979 -18.654 20.136 1.00 62.78 69 ASP A CA 1
ATOM 553 C C . ASP A 1 69 ? -6.345 -18.484 18.648 1.00 62.78 69 ASP A C 1
ATOM 555 O O . ASP A 1 69 ? -6.244 -19.429 17.864 1.00 62.78 69 ASP A O 1
ATOM 559 N N . VAL A 1 70 ? -6.774 -17.289 18.236 1.00 69.94 70 VAL A N 1
ATOM 560 C CA . VAL A 1 70 ? -7.145 -16.967 16.857 1.00 69.94 70 VAL A CA 1
ATOM 561 C C . VAL A 1 70 ? -6.058 -16.081 16.260 1.00 69.94 70 VAL A C 1
ATOM 563 O O . VAL A 1 70 ? -5.879 -14.936 16.667 1.00 69.94 70 VAL A O 1
ATOM 566 N N . ASN A 1 71 ? -5.341 -16.592 15.255 1.00 83.75 71 ASN A N 1
ATOM 567 C CA . ASN A 1 71 ? -4.391 -15.798 14.474 1.00 83.75 71 ASN A CA 1
ATOM 568 C C . ASN A 1 71 ? -5.148 -14.836 13.538 1.00 83.75 71 ASN A C 1
ATOM 570 O O . ASN A 1 71 ? -5.245 -15.078 12.333 1.00 83.75 71 ASN A O 1
ATOM 574 N N . ALA A 1 72 ? -5.776 -13.809 14.105 1.00 88.75 72 ALA A N 1
ATOM 575 C CA . ALA A 1 72 ? -6.521 -12.791 13.383 1.00 88.75 72 ALA A CA 1
ATOM 576 C C . ALA A 1 72 ? -6.572 -11.472 14.167 1.00 88.75 72 ALA A C 1
ATOM 578 O O . ALA A 1 72 ? -6.492 -11.450 15.396 1.00 88.75 72 ALA A O 1
ATOM 579 N N . THR A 1 73 ? -6.763 -10.372 13.446 1.00 91.12 73 THR A N 1
ATOM 580 C CA . THR A 1 73 ? -6.909 -9.029 14.022 1.00 91.12 73 THR A CA 1
ATOM 581 C C . THR A 1 73 ? -8.167 -8.372 13.462 1.00 91.12 73 THR A C 1
ATOM 583 O O . THR A 1 73 ? -8.401 -8.422 12.252 1.00 91.12 73 THR A O 1
ATOM 586 N N . GLU A 1 74 ? -8.983 -7.775 14.334 1.00 92.75 74 GLU A N 1
ATOM 587 C CA . GLU A 1 74 ? -10.177 -7.023 13.938 1.00 92.75 74 GLU A CA 1
ATOM 588 C C . GLU A 1 74 ? -9.853 -5.531 13.846 1.00 92.75 74 GLU A C 1
ATOM 590 O O . GLU A 1 74 ? -9.218 -4.966 14.737 1.00 92.75 74 GLU A O 1
ATOM 595 N N . PHE A 1 75 ? -10.313 -4.891 12.777 1.00 94.31 75 PHE A N 1
ATOM 596 C CA . PHE A 1 75 ? -10.170 -3.463 12.524 1.00 94.31 75 PHE A CA 1
ATOM 597 C C . PHE A 1 75 ? -11.540 -2.799 12.567 1.00 94.31 75 PHE A C 1
ATOM 599 O O . PHE A 1 75 ? -12.455 -3.225 11.870 1.00 94.31 75 PHE A O 1
ATOM 606 N N . HIS A 1 76 ? -11.663 -1.725 13.341 1.00 94.69 76 HIS A N 1
ATOM 607 C CA . HIS A 1 76 ? -12.845 -0.877 13.437 1.00 94.69 76 HIS A CA 1
ATOM 608 C C . HIS A 1 76 ? -12.589 0.439 12.706 1.00 94.69 76 HIS A C 1
ATOM 610 O O . HIS A 1 76 ? -11.654 1.179 13.030 1.00 94.69 76 HIS A O 1
ATOM 616 N N . LEU A 1 77 ? -13.441 0.737 11.732 1.00 94.50 77 LEU A N 1
ATOM 617 C CA . LEU A 1 77 ? -13.347 1.910 10.876 1.00 94.50 77 LEU A CA 1
ATOM 618 C C . LEU A 1 77 ? -14.255 3.038 11.382 1.00 94.50 77 LEU A C 1
ATOM 620 O O . LEU A 1 77 ? -15.348 2.774 11.893 1.00 94.50 77 LEU A O 1
ATOM 624 N N . PRO A 1 78 ? -13.867 4.310 11.191 1.00 93.75 78 PRO A N 1
ATOM 625 C CA . PRO A 1 78 ? -14.764 5.426 11.465 1.00 93.75 78 PRO A CA 1
ATOM 626 C C . PRO A 1 78 ? -15.953 5.410 10.491 1.00 93.75 78 PRO A C 1
ATOM 628 O O . PRO A 1 78 ? -15.826 5.002 9.334 1.00 93.75 78 PRO A O 1
ATOM 631 N N . SER A 1 79 ? -17.116 5.912 10.916 1.00 89.12 79 SER A N 1
ATOM 632 C CA . SER A 1 79 ? -18.352 5.853 10.115 1.00 89.12 79 SER A CA 1
ATOM 633 C C . SER A 1 79 ? -18.220 6.500 8.729 1.00 89.12 79 SER A C 1
ATOM 635 O O . SER A 1 79 ? -18.803 6.013 7.764 1.00 89.12 79 SER A O 1
ATOM 637 N N . ILE A 1 80 ? -17.403 7.555 8.591 1.00 86.00 80 ILE A N 1
ATOM 638 C CA . ILE A 1 80 ? -17.152 8.235 7.305 1.00 86.00 80 ILE A CA 1
ATOM 639 C C . ILE A 1 80 ? -16.497 7.326 6.250 1.00 86.00 80 ILE A C 1
ATOM 641 O O . ILE A 1 80 ? -16.597 7.588 5.048 1.00 86.00 80 ILE A O 1
ATOM 645 N N . SER A 1 81 ? -15.847 6.250 6.689 1.00 86.81 81 SER A N 1
ATOM 646 C CA . SER A 1 81 ? -15.143 5.296 5.835 1.00 86.81 81 SER A CA 1
ATOM 647 C C . SER A 1 81 ? -16.031 4.172 5.314 1.00 86.81 81 SER A C 1
ATOM 649 O O . SER A 1 81 ? -15.599 3.426 4.440 1.00 86.81 81 SER A O 1
ATOM 651 N N . GLN A 1 82 ? -17.278 4.066 5.781 1.00 83.12 82 GLN A N 1
ATOM 652 C CA . GLN A 1 82 ? -18.236 3.045 5.327 1.00 83.12 82 GLN A CA 1
ATOM 653 C C . GLN A 1 82 ? -18.746 3.283 3.894 1.00 83.12 82 GLN A C 1
ATOM 655 O O . GLN A 1 82 ? -19.450 2.453 3.334 1.00 83.12 82 GLN A O 1
ATOM 660 N N . LYS A 1 83 ? -18.376 4.411 3.276 1.00 85.94 83 LYS A N 1
ATOM 661 C CA . LYS A 1 83 ? -18.628 4.698 1.854 1.00 85.94 83 LYS A CA 1
ATOM 662 C C . LYS A 1 83 ? -17.727 3.908 0.895 1.00 85.94 83 LYS A C 1
ATOM 664 O O . LYS A 1 83 ? -17.956 3.937 -0.311 1.00 85.94 83 LYS A O 1
ATOM 669 N N . TYR A 1 84 ? -16.654 3.303 1.401 1.00 88.00 84 TYR A N 1
ATOM 670 C CA . TYR A 1 84 ? -15.726 2.516 0.597 1.00 88.00 84 TYR A CA 1
ATOM 671 C C . TYR A 1 84 ? -16.202 1.068 0.517 1.00 88.00 84 TYR A C 1
ATOM 673 O O . TYR A 1 84 ? -16.735 0.534 1.482 1.00 88.00 84 TYR A O 1
ATOM 681 N N . LEU A 1 85 ? -16.010 0.444 -0.644 1.00 84.12 85 LEU A N 1
ATOM 682 C CA . LEU A 1 85 ? -16.392 -0.955 -0.867 1.00 84.12 85 LEU A CA 1
ATOM 683 C C . LEU A 1 85 ? -15.192 -1.894 -0.764 1.00 84.12 85 LEU A C 1
ATOM 685 O O . LEU A 1 85 ? -15.343 -3.047 -0.381 1.00 84.12 85 LEU A O 1
ATOM 689 N N . HIS A 1 86 ? -13.999 -1.389 -1.077 1.00 89.88 86 HIS A N 1
ATOM 690 C CA . HIS A 1 86 ? -12.754 -2.133 -0.954 1.00 89.88 86 HIS A CA 1
ATOM 691 C C . HIS A 1 86 ? -11.780 -1.378 -0.058 1.00 89.88 86 HIS A C 1
ATOM 693 O O . HIS A 1 86 ? -11.661 -0.150 -0.151 1.00 89.88 86 HIS A O 1
ATOM 699 N N . TYR A 1 87 ? -11.046 -2.135 0.744 1.00 94.00 87 TYR A N 1
ATOM 700 C CA . TYR A 1 87 ? -10.032 -1.643 1.658 1.00 94.00 87 TYR A CA 1
ATOM 701 C C . TYR A 1 87 ? -8.709 -2.356 1.398 1.00 94.00 87 TYR A C 1
ATOM 703 O O . TYR A 1 87 ? -8.662 -3.554 1.119 1.00 94.00 87 TYR A O 1
ATOM 711 N N . TYR A 1 88 ? -7.637 -1.586 1.495 1.00 95.62 88 TYR A N 1
ATOM 712 C CA . TYR A 1 88 ? -6.263 -2.002 1.282 1.00 95.62 88 TYR A CA 1
ATOM 713 C C . TYR A 1 88 ? -5.498 -1.673 2.557 1.00 95.62 88 TYR A C 1
ATOM 715 O O . TYR A 1 88 ? -5.363 -0.501 2.911 1.00 95.62 88 TYR A O 1
ATOM 723 N N . VAL A 1 89 ? -5.073 -2.702 3.282 1.00 96.94 89 VAL A N 1
ATOM 724 C CA . VAL A 1 89 ? -4.456 -2.569 4.605 1.00 96.94 89 VAL A CA 1
ATOM 725 C C . VAL A 1 89 ? -2.981 -2.901 4.493 1.00 96.94 89 VAL A C 1
ATOM 727 O O . VAL A 1 89 ? -2.624 -4.062 4.294 1.00 96.94 89 VAL A O 1
ATOM 730 N N . VAL A 1 90 ? -2.132 -1.886 4.605 1.00 97.25 90 VAL A N 1
ATOM 731 C CA . VAL A 1 90 ? -0.682 -2.054 4.682 1.00 97.25 90 VAL A CA 1
ATOM 732 C C . VAL A 1 90 ? -0.302 -2.272 6.139 1.00 97.25 90 VAL A C 1
ATOM 734 O O . VAL A 1 90 ? -0.626 -1.457 6.999 1.00 97.25 90 VAL A O 1
ATOM 737 N N . VAL A 1 91 ? 0.384 -3.377 6.408 1.00 95.62 91 VAL A N 1
ATOM 738 C CA . VAL A 1 91 ? 0.857 -3.761 7.737 1.00 95.62 91 VAL A CA 1
ATOM 739 C C . VAL A 1 91 ? 2.379 -3.742 7.746 1.00 95.62 91 VAL A C 1
ATOM 741 O O . VAL A 1 91 ? 3.020 -4.501 7.014 1.00 95.62 91 VAL A O 1
ATOM 744 N N . ASN A 1 92 ? 2.935 -2.910 8.620 1.00 93.88 92 ASN A N 1
ATOM 745 C CA . ASN A 1 92 ? 4.349 -2.876 8.969 1.00 93.88 92 ASN A CA 1
ATOM 746 C C . ASN A 1 92 ? 4.559 -3.684 10.255 1.00 93.88 92 ASN A C 1
ATOM 748 O O . ASN A 1 92 ? 3.789 -3.550 11.210 1.00 93.88 92 ASN A O 1
ATOM 752 N N . TYR A 1 93 ? 5.595 -4.519 10.301 1.00 92.75 93 TYR A N 1
ATOM 753 C CA . TYR A 1 93 ? 5.848 -5.423 11.426 1.00 92.75 93 TYR A CA 1
ATOM 754 C C . TYR A 1 93 ? 7.001 -4.934 12.316 1.00 92.75 93 TYR A C 1
ATOM 756 O O . TYR A 1 93 ? 7.891 -4.231 11.850 1.00 92.75 93 TYR A O 1
ATOM 764 N N . ILE A 1 94 ? 7.015 -5.346 13.588 1.00 87.75 94 ILE A N 1
ATOM 765 C CA . ILE A 1 94 ? 8.030 -4.932 14.584 1.00 87.75 94 ILE A CA 1
ATOM 766 C C . ILE A 1 94 ? 9.414 -5.575 14.333 1.00 87.75 94 ILE A C 1
ATOM 768 O O . ILE A 1 94 ? 10.430 -5.008 14.715 1.00 87.75 94 ILE A O 1
ATOM 772 N N . ASN A 1 95 ? 9.475 -6.749 13.693 1.00 83.81 95 ASN A N 1
ATOM 773 C CA . ASN A 1 95 ? 10.681 -7.597 13.639 1.00 83.81 95 ASN A CA 1
ATOM 774 C C . ASN A 1 95 ? 11.430 -7.548 12.292 1.00 83.81 95 ASN A C 1
ATOM 776 O O . ASN A 1 95 ? 11.841 -8.598 11.798 1.00 83.81 95 ASN A O 1
ATOM 780 N N . ASP A 1 96 ? 11.533 -6.380 11.650 1.00 79.88 96 ASP A N 1
ATOM 781 C CA . ASP A 1 96 ? 12.156 -6.202 10.317 1.00 79.88 96 ASP A CA 1
ATOM 782 C C . ASP A 1 96 ? 11.594 -7.131 9.215 1.00 79.88 96 ASP A C 1
ATOM 784 O O . ASP A 1 96 ? 12.198 -7.343 8.162 1.00 79.88 96 ASP A O 1
ATOM 788 N N . LYS A 1 97 ? 10.412 -7.710 9.449 1.00 88.50 97 LYS A N 1
ATOM 789 C CA . LYS A 1 97 ? 9.700 -8.535 8.476 1.00 88.50 97 LYS A CA 1
ATOM 790 C C . LYS A 1 97 ? 9.162 -7.621 7.365 1.00 88.50 97 LYS A C 1
ATOM 792 O O . LYS A 1 97 ? 8.590 -6.581 7.701 1.00 88.50 97 LYS A O 1
ATOM 797 N N . PRO A 1 98 ? 9.273 -8.018 6.079 1.00 91.75 98 PRO A N 1
ATOM 798 C CA . PRO A 1 98 ? 8.713 -7.251 4.970 1.00 91.75 98 PRO A CA 1
ATOM 799 C C . PRO A 1 98 ? 7.239 -6.929 5.194 1.00 91.75 98 PRO A C 1
ATOM 801 O O . PRO A 1 98 ? 6.488 -7.763 5.719 1.00 91.75 98 PRO A O 1
ATOM 804 N N . ALA A 1 99 ? 6.829 -5.733 4.785 1.00 95.31 99 ALA A N 1
ATOM 805 C CA . ALA A 1 99 ? 5.452 -5.299 4.934 1.00 95.31 99 ALA A CA 1
ATOM 806 C C . ALA A 1 99 ? 4.506 -6.204 4.126 1.00 95.31 99 ALA A C 1
ATOM 808 O O . ALA A 1 99 ? 4.887 -6.890 3.170 1.00 95.31 99 ALA A O 1
ATOM 809 N N . SER A 1 100 ? 3.234 -6.217 4.509 1.00 95.69 100 SER A N 1
ATOM 810 C CA . SER A 1 100 ? 2.202 -6.945 3.766 1.00 95.69 100 SER A CA 1
ATOM 811 C C . SER A 1 100 ? 1.030 -6.036 3.463 1.00 95.69 100 SER A C 1
ATOM 813 O O . SER A 1 100 ? 0.623 -5.241 4.306 1.00 95.69 100 SER A O 1
ATOM 815 N N . LEU A 1 101 ? 0.460 -6.204 2.278 1.00 97.12 101 LEU A N 1
ATOM 816 C CA . LEU A 1 101 ? -0.784 -5.572 1.882 1.00 97.12 101 LEU A CA 1
ATOM 817 C C . LEU A 1 101 ? -1.907 -6.611 1.910 1.00 97.12 101 LEU A C 1
ATOM 819 O O . LEU A 1 101 ? -1.798 -7.664 1.286 1.00 97.12 101 LEU A O 1
ATOM 823 N N . TYR A 1 102 ? -3.002 -6.298 2.592 1.00 96.06 102 TYR A N 1
ATOM 824 C CA . TYR A 1 102 ? -4.206 -7.122 2.626 1.00 96.06 102 TYR A CA 1
ATOM 825 C C . TYR A 1 102 ? -5.343 -6.421 1.888 1.00 96.06 102 TYR A C 1
ATOM 827 O O . TYR A 1 102 ? -5.636 -5.254 2.150 1.00 96.06 102 TYR A O 1
ATOM 835 N N . PHE A 1 103 ? -6.010 -7.143 0.992 1.00 94.62 103 PHE A N 1
ATOM 836 C CA . PHE A 1 103 ? -7.261 -6.704 0.378 1.00 94.62 103 PHE A CA 1
ATOM 837 C C . PHE A 1 103 ? -8.461 -7.185 1.197 1.00 94.62 103 PHE A C 1
ATOM 839 O O . PHE A 1 103 ? -8.546 -8.365 1.55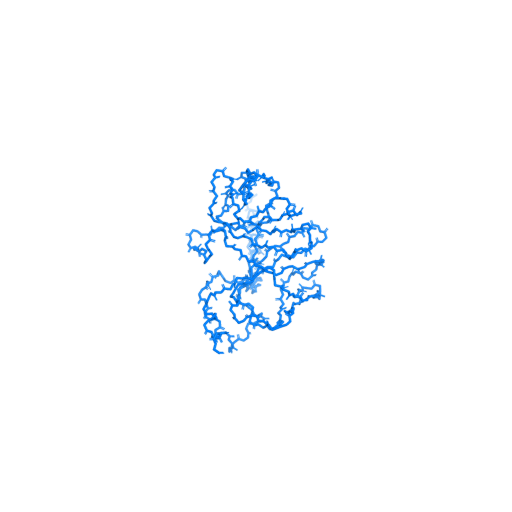4 1.00 94.62 103 PHE A O 1
ATOM 846 N N . VAL A 1 104 ? -9.415 -6.291 1.444 1.00 94.44 104 VAL A N 1
ATOM 847 C CA . VAL A 1 104 ? -10.648 -6.573 2.183 1.00 94.44 104 VAL A CA 1
ATOM 848 C C . VAL A 1 104 ? -11.846 -5.979 1.444 1.00 94.44 104 VAL A C 1
ATOM 850 O O . VAL A 1 104 ? -11.865 -4.790 1.133 1.00 94.44 104 VAL A O 1
ATOM 853 N N . ASP A 1 105 ? -12.864 -6.799 1.197 1.00 90.75 105 ASP A N 1
ATOM 854 C CA . ASP A 1 105 ? -14.146 -6.404 0.587 1.00 90.75 105 ASP A CA 1
ATOM 855 C C . ASP A 1 105 ? -15.368 -6.836 1.418 1.00 90.75 105 ASP A C 1
ATOM 857 O O . ASP A 1 105 ? -16.505 -6.512 1.079 1.00 90.75 105 ASP A O 1
ATOM 861 N N . LYS A 1 106 ? -15.148 -7.540 2.537 1.00 89.38 106 LYS A N 1
ATOM 862 C CA . LYS A 1 106 ? -16.191 -7.914 3.500 1.00 89.38 106 LYS A CA 1
ATOM 863 C C . LYS A 1 106 ? -16.042 -7.100 4.776 1.00 89.38 106 LYS A C 1
ATOM 865 O O . LYS A 1 106 ? -15.249 -7.450 5.649 1.00 89.38 106 LYS A O 1
ATOM 870 N N . VAL A 1 107 ? -16.830 -6.035 4.876 1.00 89.25 107 VAL A N 1
ATOM 871 C CA . VAL A 1 107 ? -16.960 -5.208 6.081 1.00 89.25 107 VAL A CA 1
ATOM 872 C C . VAL A 1 107 ? -18.349 -5.408 6.668 1.00 89.25 107 VAL A C 1
ATOM 874 O O . VAL A 1 107 ? -19.344 -5.287 5.954 1.00 89.25 107 VAL A O 1
ATOM 877 N N . ASP A 1 108 ? -18.410 -5.708 7.961 1.00 88.12 108 ASP A N 1
ATOM 878 C CA . ASP A 1 108 ? -19.651 -5.886 8.712 1.00 88.12 108 ASP A CA 1
ATOM 879 C C . ASP A 1 108 ? -19.736 -4.821 9.808 1.00 88.12 108 ASP A C 1
ATOM 881 O O . ASP A 1 108 ? -18.820 -4.664 10.609 1.00 88.12 108 ASP A O 1
ATOM 885 N N . ASN A 1 109 ? -20.815 -4.038 9.818 1.00 86.88 109 ASN A N 1
ATOM 886 C CA . ASN A 1 109 ? -21.071 -2.991 10.817 1.00 86.88 109 ASN A CA 1
ATOM 887 C C . ASN A 1 109 ? -19.884 -2.043 11.100 1.00 86.88 109 ASN A C 1
ATOM 889 O O . ASN A 1 109 ? -19.703 -1.557 12.216 1.00 86.88 109 ASN A O 1
ATOM 893 N N . GLY A 1 110 ? -19.086 -1.735 10.075 1.00 89.31 110 GLY A N 1
ATOM 894 C CA . GLY A 1 110 ? -17.926 -0.851 10.198 1.00 89.31 110 GLY A CA 1
ATOM 895 C C . GLY A 1 110 ? -16.671 -1.513 10.767 1.00 89.31 110 GLY A C 1
ATOM 896 O O . GLY A 1 110 ? -15.714 -0.795 11.056 1.00 89.31 110 GLY A O 1
ATOM 897 N N . SER A 1 111 ? -16.637 -2.839 10.903 1.00 93.31 111 SER A N 1
ATOM 898 C CA . SER A 1 111 ? -15.417 -3.590 11.186 1.00 93.31 111 SER A CA 1
ATOM 899 C C . SER A 1 111 ? -15.143 -4.691 10.163 1.00 93.31 111 SER A C 1
ATOM 901 O O . SER A 1 111 ? -16.007 -5.099 9.384 1.00 93.31 111 SER A O 1
ATOM 903 N N . PHE A 1 112 ? -13.894 -5.141 10.118 1.00 94.19 112 PHE A N 1
ATOM 904 C CA . PHE A 1 112 ? -13.488 -6.308 9.343 1.00 94.19 112 PHE A CA 1
ATOM 905 C C . PHE A 1 112 ? -12.360 -7.058 10.038 1.00 94.19 112 PHE A C 1
ATOM 907 O O . PHE A 1 112 ? -11.651 -6.516 10.884 1.00 94.19 112 PHE A O 1
ATOM 914 N N . ILE A 1 113 ? -12.173 -8.313 9.640 1.00 92.88 113 ILE A N 1
ATOM 915 C CA . ILE A 1 113 ? -11.170 -9.204 10.217 1.00 92.88 113 ILE A CA 1
ATOM 916 C C . ILE A 1 113 ? -10.122 -9.544 9.161 1.00 92.88 113 ILE A C 1
ATOM 918 O O . ILE A 1 113 ? -10.460 -9.960 8.046 1.00 92.88 113 ILE A O 1
ATOM 922 N N . ILE A 1 114 ? -8.852 -9.401 9.544 1.00 93.56 114 ILE A N 1
ATOM 923 C CA . ILE A 1 114 ? -7.718 -9.942 8.796 1.00 93.56 114 ILE A CA 1
ATOM 924 C C . ILE A 1 114 ? -7.284 -11.254 9.444 1.00 93.56 114 ILE A C 1
ATOM 926 O O . ILE A 1 114 ? -6.806 -11.274 10.580 1.00 93.56 114 ILE A O 1
ATOM 930 N N . HIS A 1 115 ? -7.441 -12.351 8.711 1.00 89.44 115 HIS A N 1
ATOM 931 C CA . HIS A 1 115 ? -6.977 -13.676 9.103 1.00 89.44 115 HIS A CA 1
ATOM 932 C C . HIS A 1 115 ? -5.483 -13.840 8.807 1.00 89.44 115 HIS A C 1
ATOM 934 O O . HIS A 1 115 ? -4.966 -13.328 7.818 1.00 89.44 115 HIS A O 1
ATOM 940 N N . GLY A 1 116 ? -4.782 -14.582 9.661 1.00 87.00 116 GLY A N 1
ATOM 941 C CA . GLY A 1 116 ? -3.338 -14.792 9.558 1.00 87.00 116 GLY A CA 1
ATOM 942 C C . GLY A 1 116 ? -2.492 -13.665 10.158 1.00 87.00 116 GLY A C 1
ATOM 943 O O . GLY A 1 116 ? -1.271 -13.806 10.216 1.00 87.00 116 GLY A O 1
ATOM 944 N N . LEU A 1 117 ? -3.121 -12.575 10.616 1.00 89.50 117 LEU A N 1
ATOM 945 C CA . LEU A 1 117 ? -2.441 -11.421 11.189 1.00 89.50 117 LEU A CA 1
ATOM 946 C C . LEU A 1 117 ? -2.407 -11.493 12.717 1.00 89.50 117 LEU A C 1
ATOM 948 O O . LEU A 1 117 ? -3.411 -11.228 13.385 1.00 89.50 117 LEU A O 1
ATOM 952 N N . ASN A 1 118 ? -1.227 -11.788 13.262 1.00 85.12 118 ASN A N 1
ATOM 953 C CA . ASN A 1 118 ? -0.981 -11.753 14.696 1.00 85.12 118 ASN A CA 1
ATOM 954 C C . ASN A 1 118 ? -0.717 -10.314 15.153 1.00 85.12 118 ASN A C 1
ATOM 956 O O . ASN A 1 118 ? 0.319 -9.730 14.833 1.00 85.12 118 ASN A O 1
ATOM 960 N N . SER A 1 119 ? -1.621 -9.764 15.965 1.00 82.12 119 SER A N 1
ATOM 961 C CA . SER A 1 119 ? -1.525 -8.386 16.450 1.00 82.12 119 SER A CA 1
ATOM 962 C C . SER A 1 119 ? -0.252 -8.095 17.258 1.00 82.12 119 SER A C 1
ATOM 964 O O . SER A 1 119 ? 0.102 -6.932 17.405 1.00 82.12 119 SER A O 1
ATOM 966 N N . SER A 1 120 ? 0.433 -9.109 17.809 1.00 84.38 120 SER A N 1
ATOM 967 C CA . SER A 1 120 ? 1.695 -8.898 18.541 1.00 84.38 120 SER A CA 1
ATOM 968 C C . SER A 1 120 ? 2.896 -8.631 17.634 1.00 84.38 120 SER A C 1
ATOM 970 O O . SER A 1 120 ? 3.935 -8.209 18.128 1.00 84.38 120 SER A O 1
ATOM 972 N N . GLU A 1 121 ? 2.785 -8.920 16.338 1.00 85.94 121 GLU A N 1
ATOM 973 C CA . GLU A 1 121 ? 3.843 -8.660 15.355 1.00 85.94 121 GLU A CA 1
ATOM 974 C C . GLU A 1 121 ? 3.637 -7.328 14.622 1.00 85.94 121 GLU A C 1
ATOM 976 O O . GLU A 1 121 ? 4.541 -6.876 13.923 1.00 85.94 121 GLU A O 1
ATOM 981 N N . VAL A 1 122 ? 2.460 -6.710 14.768 1.00 88.75 122 VAL A N 1
ATOM 982 C CA . VAL A 1 122 ? 2.075 -5.467 14.090 1.00 88.75 122 VAL A CA 1
ATOM 983 C C . VAL A 1 122 ? 2.750 -4.275 14.759 1.00 88.75 122 VAL A C 1
ATOM 985 O O . VAL A 1 122 ? 2.527 -4.020 15.940 1.00 88.75 122 VAL A O 1
ATOM 988 N N . GLY A 1 123 ? 3.563 -3.547 13.996 1.00 89.50 123 GLY A N 1
ATOM 989 C CA . GLY A 1 123 ? 4.203 -2.306 14.431 1.00 89.50 123 GLY A CA 1
ATOM 990 C C . GLY A 1 123 ? 3.392 -1.073 14.050 1.00 89.50 123 GLY A C 1
ATOM 991 O O . GLY A 1 123 ? 3.130 -0.227 14.900 1.00 89.50 123 GLY A O 1
ATOM 992 N N . ASP A 1 124 ? 2.970 -0.992 12.789 1.00 92.12 124 ASP A N 1
ATOM 993 C CA . ASP A 1 124 ? 2.196 0.128 12.249 1.00 92.12 124 ASP A CA 1
ATOM 994 C C . ASP A 1 124 ? 1.232 -0.349 11.149 1.00 92.12 124 ASP A C 1
ATOM 996 O O . ASP A 1 124 ? 1.466 -1.383 10.512 1.00 92.12 124 ASP A O 1
ATOM 1000 N N . VAL A 1 125 ? 0.135 0.383 10.944 1.00 94.31 125 VAL A N 1
ATOM 1001 C CA . VAL A 1 125 ? -0.885 0.056 9.942 1.00 94.31 125 VAL A CA 1
ATOM 1002 C C . VAL A 1 125 ? -1.335 1.313 9.207 1.00 94.31 125 VAL A C 1
ATOM 1004 O O . VAL A 1 125 ? -1.688 2.311 9.828 1.00 94.31 125 VAL A O 1
ATOM 1007 N N . ASN A 1 126 ? -1.441 1.221 7.883 1.00 96.19 126 ASN A N 1
ATOM 1008 C CA . ASN A 1 126 ? -2.160 2.195 7.067 1.00 96.19 126 ASN A CA 1
ATOM 1009 C C . ASN A 1 126 ? -3.336 1.514 6.364 1.00 96.19 126 ASN A C 1
ATOM 1011 O O . ASN A 1 126 ? -3.194 0.429 5.800 1.00 96.19 126 ASN A O 1
ATOM 1015 N N . ILE A 1 127 ? -4.503 2.159 6.372 1.00 96.44 127 ILE A N 1
ATOM 1016 C CA . ILE A 1 127 ? -5.695 1.665 5.676 1.00 96.44 127 ILE A CA 1
ATOM 1017 C C . ILE A 1 127 ? -6.067 2.648 4.572 1.00 96.44 127 ILE A C 1
ATOM 1019 O O . ILE A 1 127 ? -6.179 3.850 4.807 1.00 96.44 127 ILE A O 1
ATOM 1023 N N . TYR A 1 128 ? -6.318 2.123 3.377 1.00 95.56 128 TYR A N 1
ATOM 1024 C CA . TYR A 1 128 ? -6.734 2.896 2.215 1.00 95.56 128 TYR A CA 1
ATOM 1025 C C . TYR A 1 128 ? -8.057 2.374 1.662 1.00 95.56 128 TYR A C 1
ATOM 1027 O O . TYR A 1 128 ? -8.241 1.172 1.480 1.00 95.56 128 TYR A O 1
ATOM 1035 N N . GLY A 1 129 ? -8.991 3.282 1.397 1.00 91.38 129 GLY A N 1
ATOM 1036 C CA . GLY A 1 129 ? -10.319 2.979 0.878 1.00 91.38 129 GLY A CA 1
ATOM 1037 C C . GLY A 1 129 ? -10.460 3.309 -0.605 1.00 91.38 129 GLY A C 1
ATOM 1038 O O . GLY A 1 129 ? -10.035 4.372 -1.070 1.00 91.38 129 GLY A O 1
ATOM 1039 N N . CYS A 1 130 ? -11.122 2.415 -1.338 1.00 86.00 130 CYS A N 1
ATOM 1040 C CA . CYS A 1 130 ? -11.580 2.642 -2.704 1.00 86.00 130 CYS A CA 1
ATOM 1041 C C . CYS A 1 130 ? -13.100 2.805 -2.714 1.00 86.00 130 CYS A C 1
ATOM 1043 O O . CYS A 1 130 ? -13.844 1.885 -2.356 1.00 86.00 130 CYS A O 1
ATOM 1045 N N . ALA A 1 131 ? -13.579 3.968 -3.156 1.00 69.88 131 ALA A N 1
ATOM 1046 C CA . ALA A 1 131 ? -14.995 4.146 -3.450 1.00 69.88 131 ALA A CA 1
ATOM 1047 C C . ALA A 1 131 ? -15.247 3.440 -4.782 1.00 69.88 131 ALA A C 1
ATOM 1049 O O . ALA A 1 131 ? -14.847 3.951 -5.828 1.00 69.88 131 ALA A O 1
ATOM 1050 N N . SER A 1 132 ? -15.801 2.227 -4.752 1.00 61.22 132 SER A N 1
ATOM 1051 C CA . SER A 1 132 ? -16.108 1.547 -6.006 1.00 61.22 132 SER A CA 1
ATOM 1052 C C . SER A 1 132 ? -17.278 2.253 -6.688 1.00 61.22 132 SER A C 1
ATOM 1054 O O . SER A 1 132 ? -18.225 2.698 -6.034 1.00 61.22 132 SER A O 1
ATOM 1056 N N . ARG A 1 133 ? -17.204 2.366 -8.013 1.00 55.78 133 ARG A N 1
ATOM 1057 C CA . ARG A 1 133 ? -18.401 2.521 -8.836 1.00 55.78 133 ARG A CA 1
ATOM 1058 C C . ARG A 1 133 ? -18.999 1.115 -8.939 1.00 55.78 133 ARG A C 1
ATOM 1060 O O . ARG A 1 133 ? -18.259 0.152 -9.102 1.00 55.78 133 ARG A O 1
ATOM 1067 N N . ASN A 1 134 ? -20.310 0.980 -8.749 1.00 49.59 134 ASN A N 1
ATOM 1068 C CA . ASN A 1 134 ? -21.002 -0.310 -8.561 1.00 49.59 134 ASN A CA 1
ATOM 1069 C C . ASN A 1 134 ? -20.844 -1.332 -9.718 1.00 49.59 134 ASN A C 1
ATOM 1071 O O . ASN A 1 134 ? -21.419 -2.414 -9.655 1.00 49.59 134 ASN A O 1
ATOM 1075 N N . ASP A 1 135 ? -20.102 -0.998 -10.769 1.00 48.41 135 ASP A N 1
ATOM 1076 C CA . ASP A 1 135 ? -19.830 -1.775 -11.975 1.00 48.41 135 ASP A CA 1
ATOM 1077 C C . ASP A 1 135 ? -18.464 -2.490 -11.987 1.00 48.41 135 ASP A C 1
ATOM 1079 O O . ASP A 1 135 ? -18.225 -3.306 -12.876 1.00 48.41 135 ASP A O 1
ATOM 1083 N N . ILE A 1 136 ? -17.574 -2.244 -11.015 1.00 51.34 136 ILE A N 1
ATOM 1084 C CA . ILE A 1 136 ? -16.226 -2.842 -11.004 1.00 51.34 136 ILE A CA 1
ATOM 1085 C C . ILE A 1 136 ? -16.105 -3.890 -9.891 1.00 51.34 136 ILE A C 1
ATOM 1087 O O . ILE A 1 136 ? -15.906 -3.561 -8.718 1.00 51.34 136 ILE A O 1
ATOM 1091 N N . ALA A 1 137 ? -16.187 -5.168 -10.272 1.00 60.12 137 ALA A N 1
ATOM 1092 C CA . ALA A 1 137 ? -15.812 -6.280 -9.404 1.00 60.12 137 ALA A CA 1
ATOM 1093 C C . ALA A 1 137 ? -14.284 -6.323 -9.244 1.00 60.12 137 ALA A C 1
ATOM 1095 O O . ALA A 1 137 ? -13.542 -6.293 -10.229 1.00 60.12 137 ALA A O 1
ATOM 1096 N N . SER A 1 138 ? -13.809 -6.389 -8.000 1.00 73.62 138 SER A N 1
ATOM 1097 C CA . SER A 1 138 ? -12.386 -6.581 -7.723 1.00 73.62 138 SER A CA 1
ATOM 1098 C C . SER A 1 138 ? -11.934 -7.974 -8.188 1.00 73.62 138 SER A C 1
ATOM 1100 O O . SER A 1 138 ? -12.646 -8.948 -7.940 1.00 73.62 138 SER A O 1
ATOM 1102 N N . PRO A 1 139 ? -10.746 -8.118 -8.808 1.00 75.62 139 PRO A N 1
ATOM 1103 C CA . PRO A 1 139 ? -10.191 -9.431 -9.144 1.00 75.62 139 PRO A CA 1
ATOM 1104 C C . PRO A 1 139 ? -9.656 -10.188 -7.914 1.00 75.62 139 PRO A C 1
ATOM 1106 O O . PRO A 1 139 ? -9.181 -11.316 -8.046 1.00 75.62 139 PRO A O 1
ATOM 1109 N N . PHE A 1 140 ? -9.681 -9.570 -6.731 1.00 84.94 140 PHE A N 1
ATOM 1110 C CA . PHE A 1 140 ? -9.148 -10.127 -5.492 1.00 84.94 140 PHE A CA 1
ATOM 1111 C C . PHE A 1 140 ? -10.266 -10.728 -4.646 1.00 84.94 140 PHE A C 1
ATOM 1113 O O . PHE A 1 140 ? -11.339 -10.146 -4.513 1.00 84.94 140 PHE A O 1
ATOM 1120 N N . THR A 1 141 ? -9.995 -11.864 -4.012 1.00 88.31 141 THR A N 1
ATOM 1121 C CA . THR A 1 141 ? -10.878 -12.405 -2.975 1.00 88.31 141 THR A CA 1
ATOM 1122 C C . THR A 1 141 ? -10.621 -11.700 -1.645 1.00 88.31 141 THR A C 1
ATOM 1124 O O . THR A 1 141 ? -9.477 -11.331 -1.369 1.00 88.31 141 THR A O 1
ATOM 1127 N N . ASN A 1 142 ? -11.636 -11.569 -0.785 1.00 90.50 142 ASN A N 1
ATOM 1128 C CA . ASN A 1 142 ? -11.450 -11.090 0.591 1.00 90.50 142 ASN A CA 1
ATOM 1129 C C . ASN A 1 142 ? -10.230 -11.739 1.273 1.00 90.50 142 ASN A C 1
ATOM 1131 O O . ASN A 1 142 ? -10.042 -12.950 1.145 1.00 90.50 142 ASN A O 1
ATOM 1135 N N . ASN A 1 143 ? -9.467 -10.969 2.053 1.00 92.25 143 ASN A N 1
ATOM 1136 C CA . ASN A 1 143 ? -8.251 -11.418 2.747 1.00 92.25 143 ASN A CA 1
ATOM 1137 C C . ASN A 1 143 ? -7.102 -11.872 1.817 1.00 92.25 143 ASN A C 1
ATOM 1139 O O . ASN A 1 143 ? -6.196 -12.581 2.252 1.00 92.25 143 ASN A O 1
ATOM 1143 N N . THR A 1 144 ? -7.093 -11.454 0.545 1.00 92.88 144 THR A N 1
ATOM 1144 C CA . THR A 1 144 ? -5.925 -11.671 -0.326 1.00 92.88 144 THR A CA 1
ATOM 1145 C C . THR A 1 144 ? -4.716 -10.926 0.232 1.00 92.88 144 THR A C 1
ATOM 1147 O O . THR A 1 144 ? -4.792 -9.722 0.472 1.00 92.88 144 THR A O 1
ATOM 1150 N N . ILE A 1 145 ? -3.600 -11.640 0.384 1.00 93.00 145 ILE A N 1
ATOM 1151 C CA . ILE A 1 145 ? -2.320 -11.088 0.830 1.00 93.00 145 ILE A CA 1
ATOM 1152 C C . ILE A 1 145 ? -1.445 -10.810 -0.391 1.00 93.00 145 ILE A C 1
ATOM 1154 O O . ILE A 1 145 ? -1.280 -11.668 -1.261 1.00 93.00 145 ILE A O 1
ATOM 1158 N N . MET A 1 146 ? -0.870 -9.617 -0.440 1.00 93.94 146 MET A N 1
ATOM 1159 C CA . MET A 1 146 ? 0.099 -9.176 -1.434 1.00 93.94 146 MET A CA 1
ATOM 1160 C C . MET A 1 146 ? 1.392 -8.831 -0.702 1.00 93.94 146 MET A C 1
ATOM 1162 O O . MET A 1 146 ? 1.424 -7.953 0.164 1.00 93.94 146 MET A O 1
ATOM 1166 N N . ASN A 1 147 ? 2.455 -9.561 -1.023 1.00 91.50 147 ASN A N 1
ATOM 1167 C CA . ASN A 1 147 ? 3.743 -9.390 -0.363 1.00 91.50 147 ASN A CA 1
ATOM 1168 C C . ASN A 1 147 ? 4.490 -8.192 -0.941 1.00 91.50 147 ASN A C 1
ATOM 1170 O O . ASN A 1 147 ? 4.317 -7.841 -2.115 1.00 91.50 147 ASN A O 1
ATOM 1174 N N . GLU A 1 148 ? 5.337 -7.594 -0.107 1.00 93.56 148 GLU A N 1
ATOM 1175 C CA . GLU A 1 148 ? 6.254 -6.554 -0.543 1.00 93.56 148 GLU A CA 1
ATOM 1176 C C . GLU A 1 148 ? 7.210 -7.079 -1.628 1.00 93.56 148 GLU A C 1
ATOM 1178 O O . GLU A 1 148 ? 7.770 -8.174 -1.526 1.00 93.56 148 GLU A O 1
ATOM 1183 N N . ILE A 1 149 ? 7.383 -6.291 -2.685 1.00 91.94 149 ILE A N 1
ATOM 1184 C CA . ILE A 1 149 ? 8.326 -6.541 -3.767 1.00 91.94 149 ILE A CA 1
ATOM 1185 C C . ILE A 1 149 ? 9.592 -5.743 -3.478 1.00 91.94 149 ILE A C 1
ATOM 1187 O O . ILE A 1 149 ? 9.559 -4.516 -3.373 1.00 91.94 149 ILE A O 1
ATOM 1191 N N . SER A 1 150 ? 10.728 -6.434 -3.434 1.00 91.06 150 SER A N 1
ATOM 1192 C CA . SER A 1 150 ? 12.028 -5.782 -3.313 1.00 91.06 150 SER A CA 1
ATOM 1193 C C . SER A 1 150 ? 12.301 -4.883 -4.521 1.00 91.06 150 SER A C 1
ATOM 1195 O O . SER A 1 150 ? 12.276 -5.326 -5.673 1.00 91.06 150 SER A O 1
ATOM 1197 N N . SER A 1 151 ? 12.581 -3.614 -4.252 1.00 93.12 151 SER A N 1
ATOM 1198 C CA . SER A 1 151 ? 12.896 -2.622 -5.274 1.00 93.12 151 SER A CA 1
ATOM 1199 C C . SER A 1 151 ? 13.879 -1.592 -4.738 1.00 93.12 151 SER A C 1
ATOM 1201 O O . SER A 1 151 ? 13.999 -1.395 -3.527 1.00 93.12 151 SER A O 1
ATOM 1203 N N . VAL A 1 152 ? 14.576 -0.932 -5.654 1.00 95.81 152 VAL A N 1
ATOM 1204 C CA . VAL A 1 152 ? 15.288 0.3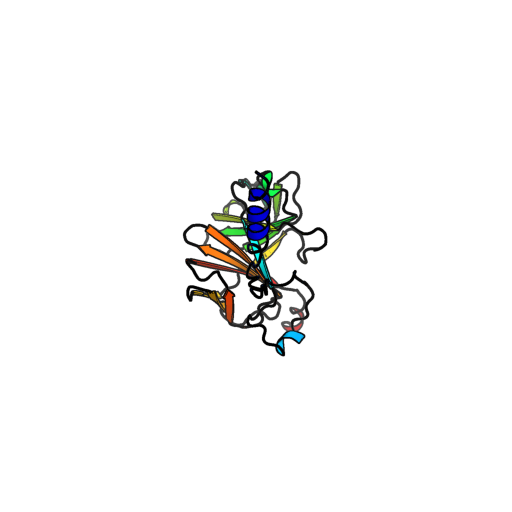15 -5.386 1.00 95.81 152 VAL A CA 1
ATOM 1205 C C . VAL A 1 152 ? 14.565 1.443 -6.100 1.00 95.81 152 VAL A C 1
ATOM 1207 O O . VAL A 1 152 ? 13.926 1.243 -7.135 1.00 95.81 152 VAL A O 1
ATOM 1210 N N . TRP A 1 153 ? 14.653 2.643 -5.546 1.00 95.94 153 TRP A N 1
ATOM 1211 C CA . TRP A 1 153 ? 14.006 3.800 -6.134 1.00 95.94 153 TRP A CA 1
ATOM 1212 C C . TRP A 1 153 ? 14.824 5.062 -5.916 1.00 95.94 153 TRP A C 1
ATOM 1214 O O . TRP A 1 153 ? 15.660 5.154 -5.013 1.00 95.94 153 TRP A O 1
ATOM 1224 N N . LYS A 1 154 ? 14.567 6.045 -6.769 1.00 95.50 154 LYS A N 1
ATOM 1225 C CA . LYS A 1 154 ? 15.056 7.412 -6.630 1.00 95.50 154 LYS A CA 1
ATOM 1226 C C . LYS A 1 154 ? 13.970 8.382 -7.062 1.00 95.50 154 LYS A C 1
ATOM 1228 O O . LYS A 1 154 ? 13.082 8.032 -7.834 1.00 95.50 154 LYS A O 1
ATOM 1233 N N . SER A 1 155 ? 14.071 9.607 -6.579 1.00 93.12 155 SER A N 1
ATOM 1234 C CA . SER A 1 155 ? 13.232 10.711 -7.026 1.00 93.12 155 SER A CA 1
ATOM 1235 C C . SER A 1 155 ? 14.024 11.616 -7.965 1.00 93.12 155 SER A C 1
ATOM 1237 O O . SER A 1 155 ? 15.197 11.890 -7.703 1.00 93.12 155 SER A O 1
ATOM 1239 N N . ASP A 1 156 ? 13.387 12.079 -9.038 1.00 89.00 156 ASP A N 1
ATOM 1240 C CA . ASP A 1 156 ? 13.864 13.196 -9.867 1.00 89.00 156 ASP A CA 1
ATOM 1241 C C . ASP A 1 156 ? 13.078 14.496 -9.588 1.00 89.00 156 ASP A C 1
ATOM 1243 O O . ASP A 1 156 ? 13.045 15.400 -10.413 1.00 89.00 156 ASP A O 1
ATOM 1247 N N . GLU A 1 157 ? 12.454 14.582 -8.406 1.00 85.75 157 GLU A N 1
ATOM 1248 C CA . GLU A 1 157 ? 11.515 15.618 -7.943 1.00 85.75 157 GLU A CA 1
ATOM 1249 C C . GLU A 1 157 ? 10.132 15.599 -8.599 1.00 85.75 157 GLU A C 1
ATOM 1251 O O . GLU A 1 157 ? 9.154 15.946 -7.936 1.00 85.75 157 GLU A O 1
ATOM 1256 N N . GLU A 1 158 ? 10.003 15.157 -9.844 1.00 82.38 158 GLU A N 1
ATOM 1257 C CA . GLU A 1 158 ? 8.708 15.048 -10.522 1.00 82.38 158 GLU A CA 1
ATOM 1258 C C . GLU A 1 158 ? 8.118 13.642 -10.352 1.00 82.38 158 GLU A C 1
ATOM 1260 O O . GLU A 1 158 ? 6.948 13.461 -10.000 1.00 82.38 158 GLU A O 1
ATOM 1265 N N . ASN A 1 159 ? 8.965 12.633 -10.498 1.00 85.19 159 ASN A N 1
ATOM 1266 C CA . ASN A 1 159 ? 8.620 11.230 -10.568 1.00 85.19 159 ASN A CA 1
ATOM 1267 C C . ASN A 1 159 ? 9.423 10.392 -9.569 1.00 85.19 159 ASN A C 1
ATOM 1269 O O . ASN A 1 159 ? 10.527 10.744 -9.142 1.00 85.19 159 ASN A O 1
ATOM 1273 N N . LEU A 1 160 ? 8.875 9.223 -9.244 1.00 90.56 160 LEU A N 1
ATOM 1274 C CA . LEU A 1 160 ? 9.627 8.144 -8.613 1.00 90.56 160 LEU A CA 1
ATOM 1275 C C . LEU A 1 160 ? 10.091 7.168 -9.680 1.00 90.56 160 LEU A C 1
ATOM 1277 O O . LEU A 1 160 ? 9.277 6.486 -10.295 1.00 90.56 160 LEU A O 1
ATOM 1281 N N . ILE A 1 161 ? 11.398 7.084 -9.880 1.00 91.69 161 ILE A N 1
ATOM 1282 C CA . ILE A 1 161 ? 12.015 6.104 -10.767 1.00 91.69 161 ILE A CA 1
ATOM 1283 C C . ILE A 1 161 ? 12.297 4.863 -9.933 1.00 91.69 161 ILE A C 1
ATOM 1285 O O . ILE A 1 161 ? 13.048 4.923 -8.958 1.00 91.69 161 ILE A O 1
ATOM 1289 N N . VAL A 1 162 ? 11.698 3.749 -10.325 1.00 93.62 162 VAL A N 1
ATOM 1290 C CA . VAL A 1 162 ? 11.704 2.489 -9.590 1.00 93.62 162 VAL A CA 1
ATOM 1291 C C . VAL A 1 162 ? 12.363 1.408 -10.434 1.00 93.62 162 VAL A C 1
ATOM 1293 O O . VAL A 1 162 ? 12.197 1.364 -11.654 1.00 93.62 162 VAL A O 1
ATOM 1296 N N . GLU A 1 163 ? 13.112 0.526 -9.791 1.00 92.56 163 GLU A N 1
ATOM 1297 C CA . GLU A 1 163 ? 13.738 -0.637 -10.409 1.00 92.56 163 GLU A CA 1
ATOM 1298 C C . GLU A 1 163 ? 13.546 -1.849 -9.497 1.00 92.56 163 GLU A C 1
ATOM 1300 O O . GLU A 1 163 ? 13.819 -1.789 -8.296 1.00 92.56 163 GLU A O 1
ATOM 1305 N N . TYR A 1 164 ? 13.047 -2.954 -10.053 1.00 90.44 164 TYR A N 1
ATOM 1306 C CA . TYR A 1 164 ? 12.926 -4.192 -9.288 1.00 90.44 164 TYR A CA 1
ATOM 1307 C C . TYR A 1 164 ? 14.311 -4.731 -8.930 1.00 90.44 164 TYR A C 1
ATOM 1309 O O . TYR A 1 164 ? 15.221 -4.749 -9.759 1.00 90.44 164 TYR A O 1
ATOM 1317 N N . THR A 1 165 ? 14.471 -5.225 -7.707 1.00 89.88 165 THR A N 1
ATOM 1318 C CA . THR A 1 165 ? 15.705 -5.913 -7.326 1.00 89.88 165 THR A CA 1
ATOM 1319 C C . THR A 1 165 ? 15.656 -7.344 -7.862 1.00 89.88 165 THR A C 1
ATOM 1321 O O . THR A 1 165 ? 14.759 -8.110 -7.517 1.00 89.88 165 THR A O 1
ATOM 1324 N N . GLY A 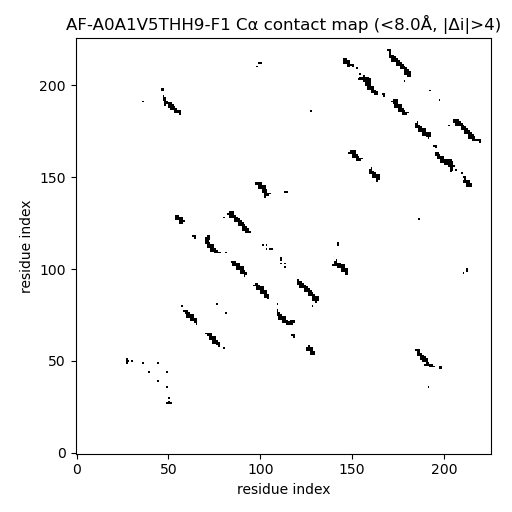1 166 ? 16.626 -7.724 -8.696 1.00 85.81 166 GLY A N 1
ATOM 1325 C CA . GLY A 1 166 ? 16.630 -9.030 -9.367 1.00 85.81 166 GLY A CA 1
ATOM 1326 C C . GLY A 1 166 ? 15.690 -9.073 -10.575 1.00 85.81 166 GLY A C 1
ATOM 1327 O O . GLY A 1 166 ? 15.347 -8.043 -11.140 1.00 85.81 166 GLY A O 1
ATOM 13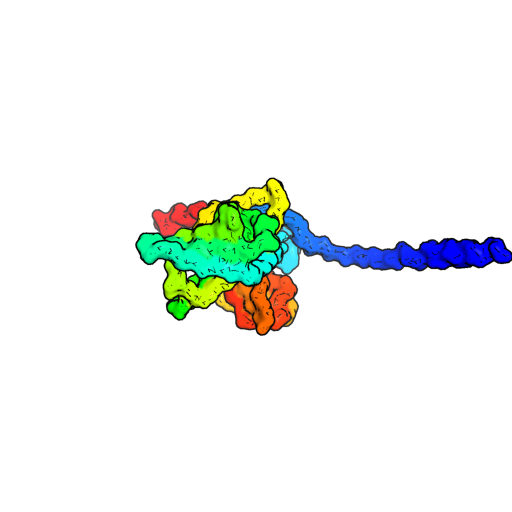28 N N . THR A 1 167 ? 15.289 -10.262 -11.022 1.00 80.50 167 THR A N 1
ATOM 1329 C CA . THR A 1 167 ? 14.423 -10.401 -12.204 1.00 80.50 167 THR A CA 1
ATOM 1330 C C . THR A 1 167 ? 12.967 -10.095 -11.860 1.00 80.50 167 THR A C 1
ATOM 1332 O O . THR A 1 167 ? 12.413 -10.704 -10.943 1.00 80.50 167 THR A O 1
ATOM 1335 N N . ARG A 1 168 ? 12.319 -9.206 -12.629 1.00 80.25 168 ARG A N 1
ATOM 1336 C CA . ARG A 1 168 ? 10.870 -8.968 -12.520 1.00 80.25 168 ARG A CA 1
ATOM 1337 C C . ARG A 1 168 ? 10.099 -10.300 -12.585 1.00 80.25 168 ARG A C 1
ATOM 1339 O O . ARG A 1 168 ? 10.241 -11.021 -13.576 1.00 80.25 168 ARG A O 1
ATOM 1346 N N . PRO A 1 169 ? 9.229 -10.613 -11.607 1.00 73.31 169 PRO A N 1
ATOM 1347 C CA . PRO A 1 169 ? 8.419 -11.825 -11.663 1.00 73.31 169 PRO A CA 1
ATOM 1348 C C . PRO A 1 169 ? 7.485 -11.812 -12.883 1.00 73.31 169 PRO A C 1
ATOM 1350 O O . PRO A 1 169 ? 6.719 -10.863 -13.072 1.00 73.31 169 PRO A O 1
ATOM 1353 N N . SER A 1 170 ? 7.515 -12.864 -13.707 1.00 73.88 170 SER A N 1
ATOM 1354 C CA . SER A 1 170 ? 6.683 -12.964 -14.921 1.00 73.88 170 SER A CA 1
ATOM 1355 C C . SER A 1 170 ? 5.184 -12.894 -14.611 1.00 73.88 170 SER A C 1
ATOM 1357 O O . SER A 1 170 ? 4.439 -12.226 -15.328 1.00 73.88 170 SER A O 1
ATOM 1359 N N . SER A 1 171 ? 4.793 -13.482 -13.477 1.00 77.44 171 SER A N 1
ATOM 1360 C CA . SER A 1 171 ? 3.414 -13.639 -13.008 1.00 77.44 171 SER A CA 1
ATOM 1361 C C . SER A 1 171 ? 2.801 -12.384 -12.389 1.00 77.44 171 SER A C 1
ATOM 1363 O O . SER A 1 171 ? 1.618 -12.386 -12.035 1.00 77.44 171 SER A O 1
ATOM 1365 N N . LEU A 1 172 ? 3.597 -11.321 -12.230 1.00 81.50 172 LEU A N 1
ATOM 1366 C CA . LEU A 1 172 ? 3.174 -10.069 -11.616 1.00 81.50 172 LEU A CA 1
ATOM 1367 C C . LEU A 1 172 ? 2.203 -9.326 -12.544 1.00 81.50 172 LEU A C 1
ATOM 1369 O O . LEU A 1 172 ? 2.590 -8.868 -13.624 1.00 81.50 172 LEU A O 1
ATOM 1373 N N . LYS A 1 173 ? 0.940 -9.202 -12.119 1.00 80.38 173 LYS A N 1
ATOM 1374 C CA . LYS A 1 173 ? -0.117 -8.525 -12.892 1.00 80.38 173 LYS A CA 1
ATOM 1375 C C . LYS A 1 173 ? -0.469 -7.151 -12.361 1.00 80.38 173 LYS A C 1
ATOM 1377 O O . LYS A 1 173 ? -0.744 -6.254 -13.152 1.00 80.38 173 LYS A O 1
ATOM 1382 N N . TYR A 1 174 ? -0.472 -6.989 -11.047 1.00 86.56 174 TYR A N 1
ATOM 1383 C CA . TYR A 1 174 ? -0.853 -5.742 -10.404 1.00 86.56 174 TYR A CA 1
ATOM 1384 C C . TYR A 1 174 ? 0.182 -5.368 -9.364 1.00 86.56 174 TYR A C 1
ATOM 1386 O O . TYR A 1 174 ? 0.663 -6.234 -8.629 1.00 86.56 174 TYR A O 1
ATOM 1394 N N . VAL A 1 175 ? 0.510 -4.081 -9.325 1.00 91.38 175 VAL A N 1
ATOM 1395 C CA . VAL A 1 175 ? 1.423 -3.517 -8.341 1.00 91.38 175 VAL A CA 1
ATOM 1396 C C . VAL A 1 175 ? 0.713 -2.397 -7.617 1.00 91.38 175 VAL A C 1
ATOM 1398 O O . VAL A 1 175 ? 0.063 -1.558 -8.232 1.00 91.38 175 VAL A O 1
ATOM 1401 N N . PHE A 1 176 ? 0.848 -2.387 -6.305 1.00 94.00 176 PHE A N 1
ATOM 1402 C CA . PHE A 1 176 ? 0.423 -1.286 -5.463 1.00 94.00 176 PHE A CA 1
ATOM 1403 C C . PHE A 1 176 ? 1.661 -0.625 -4.883 1.00 94.00 176 PHE A C 1
ATOM 1405 O O . PHE A 1 176 ? 2.626 -1.316 -4.571 1.00 94.00 176 PHE A O 1
ATOM 1412 N N . ALA A 1 177 ? 1.643 0.692 -4.747 1.00 95.56 177 ALA A N 1
ATOM 1413 C CA . ALA A 1 177 ? 2.735 1.440 -4.154 1.00 95.56 177 ALA A CA 1
ATOM 1414 C C . ALA A 1 177 ? 2.223 2.258 -2.970 1.00 95.56 177 ALA A C 1
ATOM 1416 O O . ALA A 1 177 ? 1.323 3.083 -3.130 1.00 95.56 177 ALA A O 1
ATOM 1417 N N . GLU A 1 178 ? 2.810 2.028 -1.798 1.00 97.38 178 GLU A N 1
ATOM 1418 C CA . GLU A 1 178 ? 2.725 2.948 -0.666 1.00 97.38 178 GLU A CA 1
ATOM 1419 C C . GLU A 1 178 ? 3.923 3.897 -0.744 1.00 97.38 178 GLU A C 1
ATOM 1421 O O . GLU A 1 178 ? 5.076 3.466 -0.720 1.00 97.38 178 GLU A O 1
ATOM 1426 N N . ILE A 1 179 ? 3.639 5.187 -0.877 1.00 96.06 179 ILE A N 1
ATOM 1427 C CA . ILE A 1 179 ? 4.624 6.252 -1.042 1.00 96.06 179 ILE A CA 1
ATOM 1428 C C . ILE A 1 179 ? 4.589 7.099 0.218 1.00 96.06 179 ILE A C 1
ATOM 1430 O O . ILE A 1 179 ? 3.592 7.760 0.517 1.00 96.06 179 ILE A O 1
ATOM 1434 N N . GLU A 1 180 ? 5.681 7.076 0.965 1.00 94.75 180 GLU A N 1
ATOM 1435 C CA . GLU A 1 180 ? 5.822 7.857 2.182 1.00 94.75 180 GLU A CA 1
ATOM 1436 C C . GLU A 1 180 ? 6.416 9.224 1.854 1.00 94.75 180 GLU A C 1
ATOM 1438 O O . GLU A 1 180 ? 7.426 9.344 1.157 1.00 94.75 180 GLU A O 1
ATOM 1443 N N . THR A 1 181 ? 5.797 10.269 2.390 1.00 90.44 181 THR A N 1
ATOM 1444 C CA . THR A 1 181 ? 6.295 11.645 2.360 1.00 90.44 181 THR A CA 1
ATOM 1445 C C . THR A 1 181 ? 6.493 12.129 3.793 1.00 90.44 181 THR A C 1
ATOM 1447 O O . THR A 1 181 ? 5.937 11.561 4.729 1.00 90.44 181 THR A O 1
ATOM 1450 N N . LYS A 1 182 ? 7.218 13.237 3.989 1.00 83.75 182 LYS A N 1
ATOM 1451 C CA . LYS A 1 182 ? 7.492 13.793 5.332 1.00 83.75 182 LYS A CA 1
ATOM 1452 C C . LYS A 1 182 ? 6.253 14.077 6.200 1.00 83.75 182 LYS A C 1
ATOM 1454 O O . LYS A 1 182 ? 6.414 14.274 7.399 1.00 83.75 182 LYS A O 1
ATOM 1459 N N . GLY A 1 183 ? 5.059 14.181 5.613 1.00 78.38 183 GLY A N 1
ATOM 1460 C CA . GLY A 1 183 ? 3.833 14.520 6.344 1.00 78.38 183 GLY A CA 1
ATOM 1461 C C . GLY A 1 183 ? 2.648 13.586 6.112 1.00 78.38 183 GLY A C 1
ATOM 1462 O O . GLY A 1 183 ? 1.642 13.741 6.796 1.00 78.38 183 GLY A O 1
ATOM 1463 N N . ASN A 1 184 ? 2.720 12.661 5.151 1.00 86.00 184 ASN A N 1
ATOM 1464 C CA . ASN A 1 184 ? 1.628 11.733 4.853 1.00 86.00 184 ASN A CA 1
ATOM 1465 C C . ASN A 1 184 ? 2.120 10.526 4.037 1.00 86.00 184 ASN A C 1
ATOM 1467 O O . ASN A 1 184 ? 3.174 10.593 3.405 1.00 86.00 184 ASN A O 1
ATOM 1471 N N . SER A 1 185 ? 1.319 9.464 3.979 1.00 92.31 185 SER A N 1
ATOM 1472 C CA . SER A 1 185 ? 1.488 8.354 3.045 1.00 92.31 185 SER A CA 1
ATOM 1473 C C . SER A 1 185 ? 0.399 8.375 1.971 1.00 92.31 185 SER A C 1
ATOM 1475 O O . SER A 1 185 ? -0.782 8.604 2.242 1.00 92.31 185 SER A O 1
ATOM 1477 N N . GLN A 1 186 ? 0.806 8.145 0.729 1.00 92.12 186 GLN A N 1
ATOM 1478 C CA . GLN A 1 186 ? -0.068 8.031 -0.433 1.00 92.12 186 GLN A CA 1
ATOM 1479 C C . GLN A 1 186 ? -0.074 6.580 -0.902 1.00 92.12 186 GLN A C 1
ATOM 1481 O O . GLN A 1 186 ? 0.935 5.889 -0.793 1.00 92.12 186 GLN A O 1
ATOM 1486 N N . PHE A 1 187 ? -1.203 6.111 -1.425 1.00 94.25 187 PHE A N 1
ATOM 1487 C CA . PHE A 1 187 ? -1.327 4.743 -1.910 1.00 94.25 187 PHE A CA 1
ATOM 1488 C C . PHE A 1 187 ? -1.895 4.740 -3.316 1.00 94.25 187 PHE A C 1
ATOM 1490 O O . PHE A 1 187 ? -2.931 5.365 -3.574 1.00 94.25 187 PHE A O 1
ATOM 1497 N N . VAL A 1 188 ? -1.203 4.049 -4.219 1.00 91.06 188 VAL A N 1
ATOM 1498 C CA . VAL A 1 188 ? -1.559 4.007 -5.635 1.00 91.06 188 VAL A CA 1
ATOM 1499 C C . VAL A 1 188 ? -1.543 2.600 -6.199 1.00 91.06 188 VAL A C 1
ATOM 1501 O O . VAL A 1 188 ? -0.774 1.743 -5.774 1.00 91.06 188 VAL A O 1
ATOM 1504 N N . PHE A 1 189 ? -2.391 2.374 -7.193 1.00 89.69 189 PHE A N 1
ATOM 1505 C CA . PHE A 1 189 ? -2.411 1.168 -8.008 1.00 89.69 189 PHE A CA 1
ATOM 1506 C C . PHE A 1 189 ? -1.749 1.439 -9.354 1.00 89.69 189 PHE A C 1
ATOM 1508 O O . PHE A 1 189 ? -2.004 2.471 -9.973 1.00 89.69 189 PHE A O 1
ATOM 1515 N N . LEU A 1 190 ? -0.957 0.472 -9.806 1.00 86.56 190 LEU A N 1
ATOM 1516 C CA . LEU A 1 190 ? -0.264 0.427 -11.084 1.00 86.56 190 LEU A CA 1
ATOM 1517 C C . LEU A 1 190 ? -0.672 -0.861 -11.807 1.00 86.56 190 LEU A C 1
ATOM 1519 O O . LEU A 1 190 ? -0.372 -1.979 -11.364 1.00 86.56 190 LEU A O 1
ATOM 1523 N N . GLN A 1 191 ? -1.356 -0.723 -12.941 1.00 79.69 191 GLN A N 1
ATOM 1524 C CA . GLN A 1 191 ? -1.748 -1.884 -13.736 1.00 79.69 191 GLN A CA 1
ATOM 1525 C C . GLN A 1 191 ? -0.527 -2.434 -14.484 1.00 79.69 191 GLN A C 1
ATOM 1527 O O . GLN A 1 191 ? -0.017 -1.783 -15.377 1.00 79.69 191 GLN A O 1
ATOM 1532 N N . LYS A 1 192 ? -0.071 -3.651 -14.175 1.00 73.38 192 LYS A N 1
ATOM 1533 C CA . LYS A 1 192 ? 0.911 -4.405 -14.980 1.00 73.38 192 LYS A CA 1
ATOM 1534 C C . LYS A 1 192 ? 2.159 -3.603 -15.428 1.00 73.38 192 LYS A C 1
ATOM 1536 O O . LYS A 1 192 ? 2.388 -3.476 -16.630 1.00 73.38 192 LYS A O 1
ATOM 1541 N N . PRO A 1 193 ? 3.006 -3.102 -14.512 1.00 78.12 193 PRO A N 1
ATOM 1542 C CA . PRO A 1 193 ? 4.324 -2.591 -14.894 1.00 78.12 193 PRO A CA 1
ATOM 1543 C C . PRO A 1 193 ? 5.170 -3.726 -15.506 1.00 78.12 193 PRO A C 1
ATOM 1545 O O . PRO A 1 193 ? 5.562 -4.674 -14.822 1.00 78.12 193 PRO A O 1
ATOM 1548 N N . ILE A 1 194 ? 5.406 -3.667 -16.821 1.00 73.31 194 ILE A N 1
ATOM 1549 C CA . ILE A 1 194 ? 6.065 -4.750 -17.584 1.00 73.31 194 ILE A CA 1
ATOM 1550 C C . ILE A 1 194 ? 7.589 -4.613 -17.668 1.00 73.31 194 ILE A C 1
ATOM 1552 O O . ILE A 1 194 ? 8.279 -5.594 -17.950 1.00 73.31 194 ILE A O 1
ATOM 1556 N N . ALA A 1 195 ? 8.115 -3.414 -17.426 1.00 81.25 195 ALA A N 1
ATOM 1557 C CA . ALA A 1 195 ? 9.538 -3.118 -17.516 1.00 81.25 195 ALA A CA 1
ATOM 1558 C C . ALA A 1 195 ? 10.272 -3.414 -16.197 1.00 81.25 195 ALA A C 1
ATOM 1560 O O . ALA A 1 195 ? 9.697 -3.322 -15.114 1.00 81.25 195 ALA A O 1
ATOM 1561 N N . GLN A 1 196 ? 11.562 -3.756 -16.296 1.00 84.69 196 GLN A N 1
ATOM 1562 C CA . GLN A 1 196 ? 12.447 -3.953 -15.139 1.00 84.69 196 GLN A CA 1
ATOM 1563 C C . GLN A 1 196 ? 12.594 -2.670 -14.301 1.00 84.69 196 GLN A C 1
ATOM 1565 O O . GLN A 1 196 ? 12.698 -2.732 -13.078 1.00 84.69 196 GLN A O 1
ATOM 1570 N N . SER A 1 197 ? 12.563 -1.517 -14.972 1.00 87.81 197 SER A N 1
ATOM 1571 C CA . SER A 1 197 ? 12.492 -0.195 -14.361 1.00 87.81 197 SER A CA 1
ATOM 1572 C C . SER A 1 197 ? 11.304 0.577 -14.929 1.00 87.81 197 SER A C 1
ATOM 1574 O O . SER A 1 197 ? 10.989 0.460 -16.115 1.00 87.81 197 SER A O 1
ATOM 1576 N N . PHE A 1 198 ? 10.630 1.343 -14.078 1.00 87.31 198 PHE A N 1
ATOM 1577 C CA . PHE A 1 198 ? 9.458 2.137 -14.424 1.00 87.31 198 PHE A CA 1
ATOM 1578 C C . PHE A 1 198 ? 9.404 3.428 -13.602 1.00 87.31 198 PHE A C 1
ATOM 1580 O O . PHE A 1 198 ? 10.135 3.590 -12.632 1.00 87.31 198 PHE A O 1
ATOM 1587 N N . SER A 1 199 ? 8.534 4.355 -13.997 1.00 86.69 199 SER A N 1
ATOM 1588 C CA . SER A 1 199 ? 8.359 5.645 -13.328 1.00 86.69 199 SER A CA 1
ATOM 1589 C C . SER A 1 199 ? 6.950 5.773 -12.751 1.00 86.69 199 SER A C 1
ATOM 1591 O O . SER A 1 199 ? 5.995 5.362 -13.408 1.00 86.69 199 SER A O 1
ATOM 1593 N N . ILE A 1 200 ? 6.799 6.335 -11.551 1.00 88.56 200 ILE A N 1
ATOM 1594 C CA . ILE A 1 200 ? 5.515 6.720 -10.947 1.00 88.56 200 ILE A CA 1
ATOM 1595 C C . ILE A 1 200 ? 5.422 8.257 -10.967 1.00 88.56 200 ILE A C 1
ATOM 1597 O O . ILE A 1 200 ? 6.093 8.913 -10.163 1.00 88.56 200 ILE A O 1
ATOM 1601 N N . PRO A 1 201 ? 4.639 8.852 -11.884 1.00 84.00 201 PRO A N 1
ATOM 1602 C CA . PRO A 1 201 ? 4.651 10.287 -12.111 1.00 84.00 201 PRO A CA 1
ATOM 1603 C C . PRO A 1 201 ? 3.854 11.060 -11.067 1.00 84.00 201 PRO A C 1
ATOM 1605 O O . PRO A 1 201 ? 2.796 10.614 -10.629 1.00 84.00 201 PRO A O 1
ATOM 1608 N N . GLY A 1 202 ? 4.350 12.241 -10.695 1.00 83.12 202 GLY A N 1
ATOM 1609 C CA . GLY A 1 202 ? 3.700 13.144 -9.738 1.00 83.12 202 GLY A CA 1
ATOM 1610 C C . GLY A 1 202 ? 4.012 12.858 -8.266 1.00 83.12 202 GLY A C 1
ATOM 1611 O O . GLY A 1 202 ? 3.533 13.582 -7.395 1.00 83.12 202 GLY A O 1
ATOM 1612 N N . TYR A 1 203 ? 4.827 11.838 -7.983 1.00 87.25 203 TYR A N 1
ATOM 1613 C CA . TYR A 1 203 ? 5.171 11.410 -6.622 1.00 87.25 203 TYR A CA 1
ATOM 1614 C C . TYR A 1 203 ? 6.645 11.616 -6.266 1.00 87.25 203 TYR A C 1
ATOM 1616 O O . TYR A 1 203 ? 7.064 11.236 -5.176 1.00 87.25 203 TYR A O 1
ATOM 1624 N N . GLY A 1 204 ? 7.452 12.211 -7.152 1.00 85.50 204 GLY A N 1
ATOM 1625 C CA . GLY A 1 204 ? 8.869 12.442 -6.861 1.00 85.50 204 GLY A CA 1
ATOM 1626 C C . GLY A 1 204 ? 9.074 13.412 -5.693 1.00 85.50 204 GLY A C 1
ATOM 1627 O O . GLY A 1 204 ? 9.940 13.211 -4.833 1.00 85.50 204 GLY A O 1
ATOM 1628 N N . LYS A 1 205 ? 8.272 14.475 -5.624 1.00 86.00 205 LYS A N 1
ATOM 1629 C CA . LYS A 1 205 ? 8.514 15.580 -4.697 1.00 86.00 205 LYS A CA 1
ATOM 1630 C C . LYS A 1 205 ? 8.260 15.183 -3.245 1.00 86.00 205 LYS A C 1
ATOM 1632 O O . LYS A 1 205 ? 7.129 14.949 -2.836 1.00 86.00 205 LYS A O 1
ATOM 1637 N N . GLY A 1 206 ? 9.312 15.224 -2.428 1.00 87.06 206 GLY A N 1
ATOM 1638 C CA . GLY A 1 206 ? 9.203 15.028 -0.978 1.00 87.06 206 GLY A CA 1
ATOM 1639 C C . GLY A 1 206 ? 8.963 13.582 -0.541 1.00 87.06 206 GLY A C 1
ATOM 1640 O O . GLY A 1 206 ? 8.725 13.360 0.649 1.00 87.06 206 GLY A O 1
ATOM 1641 N N . ALA A 1 207 ? 9.055 12.627 -1.469 1.00 92.62 207 ALA A N 1
ATOM 1642 C CA . ALA A 1 207 ? 9.076 11.211 -1.154 1.00 92.62 207 ALA A CA 1
ATOM 1643 C C . ALA A 1 207 ? 10.317 10.859 -0.325 1.00 92.62 207 ALA A C 1
ATOM 1645 O O . ALA A 1 207 ? 11.435 11.289 -0.622 1.00 92.62 207 ALA A O 1
ATOM 1646 N N . VAL A 1 208 ? 10.098 10.081 0.727 1.00 95.62 208 VAL A N 1
ATOM 1647 C CA . VAL A 1 208 ? 11.127 9.588 1.652 1.00 95.62 208 VAL A CA 1
ATOM 1648 C C . VAL A 1 208 ? 11.103 8.066 1.782 1.00 95.62 208 VAL A C 1
ATOM 1650 O O . VAL A 1 208 ? 12.072 7.492 2.267 1.00 95.62 208 VAL A O 1
ATOM 1653 N N . GLY A 1 209 ? 10.042 7.414 1.299 1.00 95.25 209 GLY A N 1
ATOM 1654 C CA . GLY A 1 209 ? 9.890 5.964 1.298 1.00 95.25 209 GLY A CA 1
ATOM 1655 C C . GLY A 1 209 ? 9.009 5.491 0.144 1.00 95.25 209 GLY A C 1
ATOM 1656 O O . GLY A 1 209 ? 8.125 6.214 -0.319 1.00 95.25 209 GLY A O 1
ATOM 1657 N N . LEU A 1 210 ? 9.249 4.263 -0.308 1.00 96.31 210 LEU A N 1
ATOM 1658 C CA . LEU A 1 210 ? 8.421 3.555 -1.278 1.00 96.31 210 LEU A CA 1
ATOM 1659 C C . LEU A 1 210 ? 8.392 2.078 -0.892 1.00 96.31 210 LEU A C 1
ATOM 1661 O O . LEU A 1 210 ? 9.451 1.464 -0.758 1.00 96.31 210 LEU A O 1
ATOM 1665 N N . LYS A 1 211 ? 7.191 1.515 -0.783 1.00 96.56 211 LYS A N 1
ATOM 1666 C CA . LYS A 1 211 ? 6.968 0.069 -0.712 1.00 96.56 211 LYS A CA 1
ATOM 1667 C C . LYS A 1 211 ? 6.107 -0.348 -1.886 1.00 96.56 211 LYS A C 1
ATOM 1669 O O . LYS A 1 211 ? 5.090 0.287 -2.163 1.00 96.56 211 LYS A O 1
ATOM 1674 N N . LEU A 1 212 ? 6.505 -1.414 -2.567 1.00 95.19 212 LEU A N 1
ATOM 1675 C CA . LEU A 1 212 ? 5.718 -2.011 -3.639 1.00 95.19 212 LEU A CA 1
ATOM 1676 C C . LEU A 1 212 ? 5.082 -3.302 -3.149 1.00 95.19 212 LEU A C 1
ATOM 1678 O O . LEU A 1 212 ? 5.752 -4.082 -2.494 1.00 95.19 212 LEU A O 1
ATOM 1682 N N . PHE A 1 213 ? 3.845 -3.581 -3.537 1.00 94.94 213 PHE A N 1
ATOM 1683 C CA . PHE A 1 213 ? 3.152 -4.829 -3.226 1.00 94.94 213 PHE A CA 1
ATOM 1684 C C . PHE A 1 213 ? 2.646 -5.481 -4.502 1.00 94.94 213 PHE A C 1
ATOM 1686 O O . PHE A 1 213 ? 2.084 -4.805 -5.367 1.00 94.94 213 PHE A O 1
ATOM 1693 N N . GLY A 1 214 ? 2.853 -6.789 -4.625 1.00 91.19 214 GLY A N 1
ATOM 1694 C CA . GLY A 1 214 ? 2.547 -7.534 -5.842 1.00 91.19 214 GLY A CA 1
ATOM 1695 C C . GLY A 1 214 ? 1.369 -8.479 -5.704 1.00 91.19 214 GLY A C 1
ATOM 1696 O O . GLY A 1 214 ? 1.312 -9.276 -4.768 1.00 91.19 214 GLY A O 1
ATOM 1697 N N . PHE A 1 215 ? 0.482 -8.463 -6.698 1.00 88.31 215 PHE A N 1
ATOM 1698 C CA . PHE A 1 215 ? -0.440 -9.569 -6.932 1.00 88.31 215 PHE A CA 1
ATOM 1699 C C . PHE A 1 215 ? 0.014 -10.405 -8.128 1.00 88.31 215 PHE A C 1
ATOM 1701 O O . PHE A 1 215 ? 0.188 -9.903 -9.247 1.00 88.31 215 PHE A O 1
ATOM 1708 N N . HIS A 1 216 ? 0.158 -11.703 -7.876 1.00 81.75 216 HIS A N 1
ATOM 1709 C CA . HIS A 1 216 ? 0.569 -12.699 -8.853 1.00 81.75 216 HIS A CA 1
ATOM 1710 C C . HIS A 1 216 ? -0.627 -13.564 -9.240 1.00 81.75 216 HIS A C 1
ATOM 1712 O O . HIS A 1 216 ? -1.333 -14.075 -8.372 1.00 81.75 216 HIS A O 1
ATOM 1718 N N . THR A 1 217 ? -0.845 -13.779 -10.537 1.00 65.94 217 THR A N 1
ATOM 1719 C CA . THR A 1 217 ? -1.813 -14.794 -10.978 1.00 65.94 217 THR A CA 1
ATOM 1720 C C . THR A 1 217 ? -1.127 -16.153 -11.061 1.00 65.94 217 THR A C 1
ATOM 1722 O O . THR A 1 217 ? -0.047 -16.254 -11.635 1.00 65.94 217 THR A O 1
ATOM 1725 N N . LEU A 1 218 ? -1.774 -17.202 -10.545 1.00 54.81 218 LEU A N 1
ATOM 1726 C CA . LEU A 1 218 ? -1.260 -18.583 -10.460 1.00 54.81 218 LEU A CA 1
ATOM 1727 C C . LEU A 1 218 ? -0.917 -19.255 -11.809 1.00 54.81 218 LEU A C 1
ATOM 1729 O O . LEU A 1 218 ? -0.469 -20.397 -11.817 1.00 54.81 218 LEU A O 1
ATOM 1733 N N . TYR A 1 219 ? -1.101 -18.578 -12.945 1.00 47.16 219 TYR A N 1
ATOM 1734 C CA . TYR A 1 219 ? -0.914 -19.166 -14.273 1.00 47.16 219 TYR A CA 1
ATOM 1735 C C . TYR A 1 219 ? 0.545 -19.450 -14.678 1.00 47.16 219 TYR A C 1
ATOM 1737 O O . TYR A 1 219 ? 0.737 -20.164 -15.653 1.00 47.16 219 T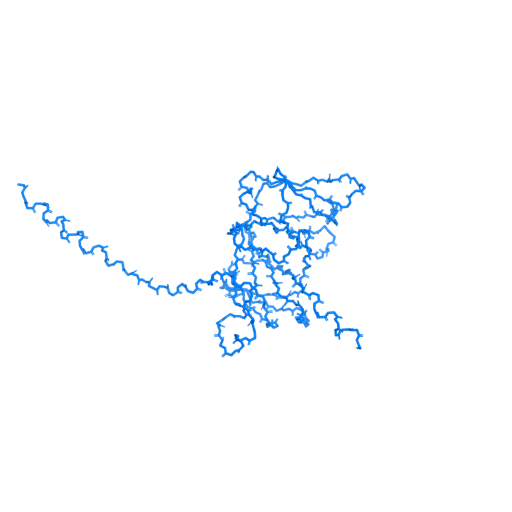YR A O 1
ATOM 1745 N N . ASP A 1 220 ? 1.553 -19.022 -13.909 1.00 38.62 220 ASP A N 1
ATOM 1746 C CA . ASP A 1 220 ? 2.969 -19.263 -14.260 1.00 38.62 220 ASP A CA 1
ATOM 1747 C C . ASP A 1 220 ? 3.674 -20.322 -13.387 1.00 38.62 220 ASP A C 1
ATOM 1749 O O . ASP A 1 220 ? 4.847 -20.614 -13.605 1.00 38.62 220 ASP A O 1
ATOM 1753 N N . ILE A 1 221 ? 3.002 -20.946 -12.406 1.00 38.38 221 ILE A N 1
ATOM 1754 C CA . ILE A 1 221 ? 3.647 -21.995 -11.576 1.00 38.38 221 ILE A CA 1
ATOM 1755 C C . ILE A 1 221 ? 3.852 -23.302 -12.376 1.00 38.38 221 ILE A C 1
ATOM 1757 O O . ILE A 1 221 ? 4.608 -24.179 -11.966 1.00 38.38 221 ILE A O 1
ATOM 1761 N N . VAL A 1 222 ? 3.244 -23.430 -13.559 1.00 37.16 222 VAL A N 1
ATOM 1762 C CA . VAL A 1 222 ? 3.329 -24.648 -14.383 1.00 37.16 222 VAL A CA 1
ATOM 1763 C C . VAL A 1 222 ? 4.671 -24.781 -15.127 1.00 37.16 222 VAL A C 1
ATOM 1765 O O . VAL A 1 222 ? 5.058 -25.901 -15.450 1.00 37.16 222 VAL A O 1
ATOM 1768 N N . ASP A 1 223 ? 5.433 -23.696 -15.313 1.00 35.44 223 ASP A N 1
ATOM 1769 C CA . ASP A 1 223 ? 6.708 -23.735 -16.057 1.00 35.44 223 ASP A CA 1
ATOM 1770 C C . ASP A 1 223 ? 7.970 -23.723 -15.175 1.00 35.44 223 ASP A C 1
ATOM 1772 O O . ASP A 1 223 ? 9.076 -23.873 -15.685 1.00 35.44 223 ASP A O 1
ATOM 1776 N N . ALA A 1 224 ? 7.829 -23.629 -13.848 1.00 33.34 224 ALA A N 1
ATOM 1777 C CA . ALA A 1 224 ? 8.953 -23.762 -12.909 1.00 33.34 224 ALA A CA 1
ATOM 1778 C C . ALA A 1 224 ? 9.128 -25.192 -12.353 1.00 33.34 224 ALA A C 1
ATOM 1780 O O . ALA A 1 224 ? 9.990 -25.426 -11.507 1.00 33.34 224 ALA A O 1
ATOM 1781 N N . ALA A 1 225 ? 8.309 -26.147 -12.810 1.00 34.56 225 ALA A N 1
ATOM 1782 C CA . ALA A 1 225 ? 8.322 -27.546 -12.373 1.00 34.56 225 ALA A CA 1
ATOM 1783 C C . ALA A 1 225 ? 8.687 -28.537 -13.500 1.00 34.56 225 ALA A C 1
ATOM 1785 O O . ALA A 1 225 ? 8.235 -29.685 -13.480 1.00 34.56 225 ALA A O 1
ATOM 1786 N N . LYS A 1 226 ? 9.495 -28.110 -14.480 1.00 33.38 226 LYS A N 1
ATOM 1787 C CA . LYS A 1 226 ? 10.125 -28.993 -15.474 1.00 33.38 226 LYS A CA 1
ATOM 1788 C C . LYS A 1 226 ? 11.640 -28.893 -15.431 1.00 33.38 226 LYS A C 1
ATOM 1790 O O . LYS A 1 226 ? 12.146 -27.754 -15.381 1.00 33.38 226 LYS A O 1
#

pLDDT: mean 74.92, std 21.7, range [27.56, 97.38]

Foldseek 3Di:
DPCPVVVVVVVVVPPPPPPPPPPVPVVQDDDPLPPPCVVCVPPDDVFLFRDKDWWAWFPDKDKDDDDPPFQKIKIAGDPVQVLFQKKWKWFDFPPPDFIKIWIARDDDPRMDMQGNHHPNGTDDMIMTGDNDDPPDDDPDDGNDIWTWFAWDWAAPQFKIKIAGDPDDDPQFAKKKKWWDFPPDIIIMITGDNPDRITIGGRRRHRTDDMIMTTDGDPPPPVVVPD

Mean predicted aligned error: 13.11 Å

Radius of gyration: 22.66 Å; Cα contacts (8 Å, |Δi|>4): 402; chains: 1; bounding box: 50×85×52 Å

Secondary structure (DSSP, 8-state):
--SHHHHHHHHTSSS--------------S--TT--TTGGGGS--SSSSS-EEEEEEE-S-EEEE--TTS-EEEEE--GGGGG-SEEEEEEEESSSPPPEEEEE---BTTEEEEET--TTTEEEEEEEEE---TT---SS-TTEEEEEEPEEEEE-SSEEEEEESSSPPTTEEEEEEEEEESS-EEEEEEE---SSEEEEET--TTEEEEEEEEEE-GGGTTSS--

Nearest PDB structures (foldseek):
  4lpw-assembly1_A  TM=5.721E-01  e=5.855E-02  synthetic construct
  3qwr-assembly1_D  TM=5.617E-01  e=2.228E-01  Homo sapiens
  7zn4-assembly1_g  TM=3.359E-01  e=1.237E-01  Escherichia phage T5
  7zn4-assembly1_e  TM=2.745E-01  e=2.923E-02  Escherichia phage T5
  8hre-assembly1_A  TM=3.314E-01  e=4.966E-01  Escherichia phage DT57C